Protein AF-0000000079002657 (afdb_homodimer)

Sequence (308 aa):
MTRSSTILDDIDLKILDQLRKYSRTSFREIASKLNKPVSTIYDRIKRLEKHGIIRGFSIDIDYRKLGYQIKALILVNAEGKDLIKVEQDIASNPNVQAVYDITGEYDIALIASFKTIEELDAFVKKLLSKPGIKHTRTSIVFRTVKETQHLPLKMTRSSTILDDIDLKILDQLRKYSRTSFREIASKLNKPVSTIYDRIKRLEKHGIIRGFSIDIDYRKLGYQIKALILVNAEGKDLIKVEQDIASNPNVQAVYDITGEYDIALIASFKTIEELDAFVKKLLSKPGIKHTRTSIVFRTVKETQHLPLK

Structure (mmCIF, N/CA/C/O backbone):
data_AF-0000000079002657-model_v1
#
loop_
_entity.id
_entity.type
_entity.pdbx_description
1 polymer 'Transcriptional regulator, AsnC family'
#
loop_
_atom_site.group_PDB
_atom_site.id
_atom_site.type_symbol
_atom_site.label_atom_id
_atom_site.label_alt_id
_atom_site.label_comp_id
_atom_site.label_asym_id
_atom_site.label_entity_id
_atom_site.label_seq_id
_atom_site.pdbx_PDB_ins_code
_atom_site.Cartn_x
_atom_site.Cartn_y
_atom_site.Cartn_z
_atom_site.occupancy
_atom_site.B_iso_or_equiv
_atom_site.auth_seq_id
_atom_site.auth_comp_id
_atom_site.auth_asym_id
_atom_site.auth_atom_id
_ato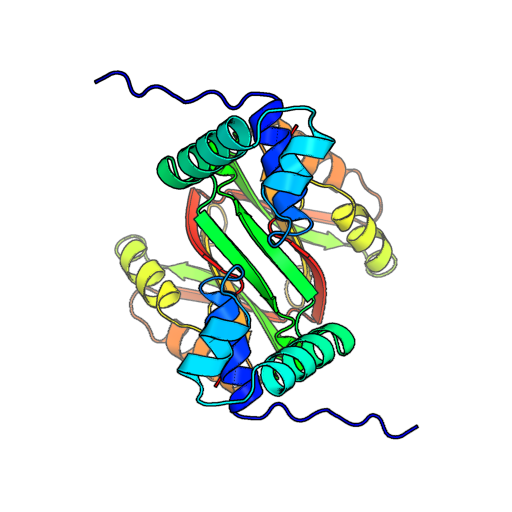m_site.pdbx_PDB_model_num
ATOM 1 N N . MET A 1 1 ? -28.641 -3.035 -19.344 1 29.92 1 MET A N 1
ATOM 2 C CA . MET A 1 1 ? -27.438 -3.832 -19.078 1 29.92 1 MET A CA 1
ATOM 3 C C . MET A 1 1 ? -27.219 -4 -17.578 1 29.92 1 MET A C 1
ATOM 5 O O . MET A 1 1 ? -27.031 -3.016 -16.859 1 29.92 1 MET A O 1
ATOM 9 N N . THR A 1 2 ? -27.875 -4.914 -16.953 1 32.12 2 THR A N 1
ATOM 10 C CA . THR A 1 2 ? -28.062 -5.133 -15.523 1 32.12 2 THR A CA 1
ATOM 11 C C . THR A 1 2 ? -26.719 -5.102 -14.789 1 32.12 2 THR A C 1
ATOM 13 O O . THR A 1 2 ? -25.797 -5.84 -15.141 1 32.12 2 THR A O 1
ATOM 16 N N . ARG A 1 3 ? -26.172 -4.047 -14.352 1 38 3 ARG A N 1
ATOM 1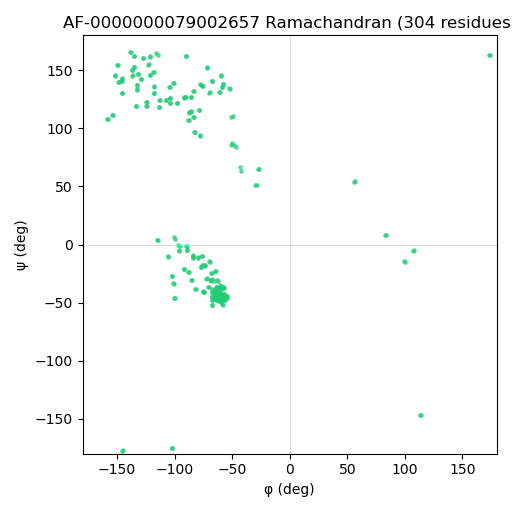7 C CA . ARG A 1 3 ? -25.016 -3.961 -13.469 1 38 3 ARG A CA 1
ATOM 18 C C . ARG A 1 3 ? -24.938 -5.168 -12.539 1 38 3 ARG A C 1
ATOM 20 O O . ARG A 1 3 ? -25.641 -5.219 -11.531 1 38 3 ARG A O 1
ATOM 27 N N . SER A 1 4 ? -25 -6.414 -12.93 1 40.38 4 SER A N 1
ATOM 28 C CA . SER A 1 4 ? -25.016 -7.617 -12.102 1 40.38 4 SER A CA 1
ATOM 29 C C . SER A 1 4 ? -24 -7.527 -10.969 1 40.38 4 SER A C 1
ATOM 31 O O . SER A 1 4 ? -22.797 -7.535 -11.203 1 40.38 4 SER A O 1
ATOM 33 N N . SER A 1 5 ? -24.094 -6.668 -9.969 1 49.88 5 SER A N 1
ATOM 34 C CA . SER A 1 5 ? -23.422 -6.562 -8.68 1 49.88 5 SER A CA 1
ATOM 35 C C . SER A 1 5 ? -22.969 -7.93 -8.18 1 49.88 5 SER A C 1
ATOM 37 O O . SER A 1 5 ? -23.781 -8.742 -7.758 1 49.88 5 SER A O 1
ATOM 39 N N . THR A 1 6 ? -22.078 -8.57 -8.836 1 59.72 6 THR A N 1
ATOM 40 C CA . THR A 1 6 ? -21.688 -9.93 -8.469 1 59.72 6 THR A CA 1
ATOM 41 C C . THR A 1 6 ? -21.406 -10.016 -6.965 1 59.72 6 THR A C 1
ATOM 43 O O . THR A 1 6 ? -20.484 -9.391 -6.461 1 59.72 6 THR A O 1
ATOM 46 N N . ILE A 1 7 ? -22.422 -10.227 -6.227 1 77.5 7 ILE A N 1
ATOM 47 C CA . ILE A 1 7 ? -22.375 -10.484 -4.793 1 77.5 7 ILE A CA 1
ATOM 48 C C . ILE A 1 7 ? -21.359 -11.602 -4.516 1 77.5 7 ILE A C 1
ATOM 50 O O . ILE A 1 7 ? -21.484 -12.703 -5.062 1 77.5 7 ILE A O 1
ATOM 54 N N . LEU A 1 8 ? -20.25 -11.242 -3.91 1 91.81 8 LEU A N 1
ATOM 55 C CA . LEU A 1 8 ? -19.266 -12.227 -3.488 1 91.81 8 LEU A CA 1
ATOM 56 C C . LEU A 1 8 ? -19.875 -13.203 -2.48 1 91.81 8 LEU A C 1
ATOM 58 O O . LEU A 1 8 ? -20.594 -12.789 -1.566 1 91.81 8 LEU A O 1
ATOM 62 N N . ASP A 1 9 ? -19.672 -14.445 -2.719 1 93.5 9 ASP A N 1
ATOM 63 C CA . ASP A 1 9 ? -20.125 -15.414 -1.728 1 93.5 9 ASP A CA 1
ATOM 64 C C . ASP A 1 9 ? -18.953 -15.93 -0.888 1 93.5 9 ASP A C 1
ATOM 66 O O . ASP A 1 9 ? -17.844 -15.398 -0.972 1 93.5 9 ASP A O 1
ATOM 70 N N . ASP A 1 10 ? -19.266 -16.859 -0.071 1 95 10 ASP A N 1
ATOM 71 C CA . ASP A 1 10 ? -18.281 -17.359 0.888 1 95 10 ASP A CA 1
ATOM 72 C C . ASP A 1 10 ? -17.094 -18.016 0.176 1 95 10 ASP A C 1
ATOM 74 O O . ASP A 1 10 ? -15.953 -17.891 0.629 1 95 10 ASP A O 1
ATOM 78 N N . ILE A 1 11 ? -17.344 -18.672 -0.877 1 96.19 11 ILE A N 1
ATOM 79 C CA . ILE A 1 11 ? -16.281 -19.328 -1.621 1 96.19 11 ILE A CA 1
ATOM 80 C C . ILE A 1 11 ? -15.32 -18.297 -2.193 1 96.19 11 ILE A C 1
ATOM 82 O O . ILE A 1 11 ? -14.102 -18.469 -2.133 1 96.19 11 ILE A O 1
ATOM 86 N N . ASP A 1 12 ? -15.906 -17.219 -2.771 1 97.62 12 ASP A N 1
ATOM 87 C CA . ASP A 1 12 ? -15.086 -16.125 -3.297 1 97.62 12 ASP A CA 1
ATOM 88 C C . ASP A 1 12 ? -14.148 -15.578 -2.225 1 97.62 12 ASP A C 1
ATOM 90 O O . ASP A 1 12 ? -12.953 -15.383 -2.475 1 97.62 12 ASP A O 1
ATOM 94 N N . LEU A 1 13 ? -14.711 -15.406 -1.052 1 97.75 13 LEU A N 1
ATOM 95 C CA . LEU A 1 13 ? -13.938 -14.828 0.043 1 97.75 13 LEU A CA 1
ATOM 96 C C . LEU A 1 13 ? -12.828 -15.773 0.489 1 97.75 13 LEU A C 1
ATOM 98 O O . LEU A 1 13 ? -11.719 -15.336 0.807 1 97.75 13 LEU A O 1
ATOM 102 N N . LYS A 1 14 ? -13.117 -16.953 0.54 1 97.81 14 LYS A N 1
ATOM 103 C CA . LYS A 1 14 ? -12.117 -17.938 0.928 1 97.81 14 LYS A CA 1
ATOM 104 C C . LYS A 1 14 ? -11 -18.031 -0.104 1 97.81 14 LYS A C 1
ATOM 106 O O . LYS A 1 14 ? -9.828 -18.188 0.253 1 97.81 14 LYS A O 1
ATOM 111 N N . ILE A 1 15 ? -11.367 -17.953 -1.345 1 98.31 15 ILE A N 1
ATOM 112 C CA . ILE A 1 15 ? -10.375 -17.938 -2.416 1 98.31 15 ILE A CA 1
ATOM 113 C C . ILE A 1 15 ? -9.453 -16.734 -2.254 1 98.31 15 ILE A C 1
ATOM 115 O O . ILE A 1 15 ? -8.227 -16.859 -2.301 1 98.31 15 ILE A O 1
ATOM 119 N N . LEU A 1 16 ? -10.047 -15.609 -2.023 1 98.5 16 LEU A N 1
ATOM 120 C CA . LEU A 1 16 ? -9.273 -14.383 -1.827 1 98.5 16 LEU A CA 1
ATOM 121 C C . LEU A 1 16 ? -8.32 -14.531 -0.647 1 98.5 16 LEU A C 1
ATOM 123 O O . LEU A 1 16 ? -7.168 -14.102 -0.724 1 98.5 16 LEU A O 1
ATOM 127 N N . ASP A 1 17 ? -8.844 -15.086 0.367 1 97.94 17 ASP A N 1
ATOM 128 C CA . ASP A 1 17 ? -8.039 -15.258 1.572 1 97.94 17 ASP A CA 1
ATOM 129 C C . ASP A 1 17 ? -6.828 -16.141 1.302 1 97.94 17 ASP A C 1
ATOM 131 O O . ASP A 1 17 ? -5.715 -15.828 1.737 1 97.94 17 ASP A O 1
ATOM 135 N N . GLN A 1 18 ? -6.996 -17.172 0.584 1 97.56 18 GLN A N 1
ATOM 136 C CA . GLN A 1 18 ? -5.902 -18.078 0.26 1 97.56 18 GLN A CA 1
ATOM 137 C C . GLN A 1 18 ? -4.875 -17.406 -0.646 1 97.56 18 GLN A C 1
ATOM 139 O O . GLN A 1 18 ? -3.67 -17.516 -0.406 1 97.56 18 GLN A O 1
ATOM 144 N N . LEU A 1 19 ? -5.367 -16.75 -1.604 1 98.12 19 LEU A N 1
ATOM 145 C CA . LEU A 1 19 ? -4.477 -16.125 -2.582 1 98.12 19 LEU A CA 1
ATOM 146 C C . LEU A 1 19 ? -3.727 -14.953 -1.967 1 98.12 19 LEU A C 1
ATOM 148 O O . LEU A 1 19 ? -2.57 -14.703 -2.312 1 98.12 19 LEU A O 1
ATOM 152 N N . ARG A 1 20 ? -4.383 -14.227 -1.101 1 97.38 20 ARG A N 1
ATOM 153 C CA . ARG A 1 20 ? -3.725 -13.086 -0.469 1 97.38 20 ARG A CA 1
ATOM 154 C C . ARG A 1 20 ? -2.584 -13.547 0.433 1 97.38 20 ARG A C 1
ATOM 156 O O . ARG A 1 20 ? -1.562 -12.867 0.544 1 97.38 20 ARG A O 1
ATOM 163 N N . LYS A 1 21 ? -2.748 -14.719 1.007 1 96.25 21 LYS A N 1
ATOM 164 C CA . LYS A 1 21 ? -1.721 -15.297 1.869 1 96.25 21 LYS A CA 1
ATOM 165 C C . LYS A 1 21 ? -0.543 -15.812 1.05 1 96.25 21 LYS A C 1
ATOM 167 O O . LYS A 1 21 ? 0.614 -15.641 1.439 1 96.25 21 LYS A O 1
ATOM 172 N N . TYR A 1 22 ? -0.919 -16.406 -0.028 1 97.31 22 TYR A N 1
ATOM 173 C CA . TYR A 1 22 ? 0.086 -16.906 -0.956 1 97.31 22 TYR A CA 1
ATOM 174 C C . TYR A 1 22 ? -0.496 -17.078 -2.354 1 97.31 22 TYR A C 1
ATOM 176 O O . TYR A 1 22 ? -1.136 -18.094 -2.652 1 97.31 22 TYR A O 1
ATOM 184 N N . SER A 1 23 ? -0.09 -16.219 -3.197 1 97.56 23 SER A N 1
ATOM 185 C CA . SER A 1 23 ? -0.768 -16.094 -4.484 1 97.56 23 SER A CA 1
ATOM 186 C C . SER A 1 23 ? -0.313 -17.188 -5.449 1 97.56 23 SER A C 1
ATOM 188 O O . SER A 1 23 ? -0.933 -17.406 -6.492 1 97.56 23 SER A O 1
ATOM 190 N N . ARG A 1 24 ? 0.722 -17.906 -5.121 1 96.44 24 ARG A N 1
ATOM 191 C CA . ARG A 1 24 ? 1.223 -18.953 -6.008 1 96.44 24 ARG A CA 1
ATOM 192 C C . ARG A 1 24 ? 0.548 -20.281 -5.715 1 96.44 24 ARG A C 1
ATOM 194 O O . ARG A 1 24 ? 0.808 -21.281 -6.395 1 96.44 24 ARG A O 1
ATOM 201 N N . THR A 1 25 ? -0.267 -20.344 -4.723 1 96.5 25 THR A N 1
ATOM 202 C CA . THR A 1 25 ? -1.006 -21.578 -4.445 1 96.5 25 THR A CA 1
ATOM 203 C C . THR A 1 25 ? -1.742 -22.047 -5.691 1 96.5 25 THR A C 1
ATOM 205 O O . THR A 1 25 ? -2.406 -21.266 -6.371 1 96.5 25 THR A O 1
ATOM 208 N N . SER A 1 26 ? -1.632 -23.359 -5.965 1 96.38 26 SER A N 1
ATOM 209 C CA . SER A 1 26 ? -2.268 -23.891 -7.164 1 96.38 26 SER A CA 1
ATOM 210 C C . SER A 1 26 ? -3.785 -23.922 -7.016 1 96.38 26 SER A C 1
ATOM 212 O O . SER A 1 26 ? -4.301 -24.062 -5.902 1 96.38 26 SER A O 1
ATOM 214 N N . PHE A 1 27 ? -4.383 -23.828 -8.125 1 96.81 27 PHE A N 1
ATOM 215 C CA . PHE A 1 27 ? -5.836 -23.906 -8.094 1 96.81 27 PHE A CA 1
ATOM 216 C C . PHE A 1 27 ? -6.289 -25.281 -7.59 1 96.81 27 PHE A C 1
ATOM 218 O O . PHE A 1 27 ? -7.309 -25.391 -6.906 1 96.81 27 PHE A O 1
ATOM 225 N N . ARG A 1 28 ? -5.531 -26.266 -7.844 1 97.81 28 ARG A N 1
ATOM 226 C CA . ARG A 1 28 ? -5.82 -27.609 -7.355 1 97.81 28 ARG A CA 1
ATOM 227 C C . ARG A 1 28 ? -5.781 -27.672 -5.832 1 97.81 28 ARG A C 1
ATOM 229 O O . ARG A 1 28 ? -6.648 -28.266 -5.199 1 97.81 28 ARG A O 1
ATOM 236 N N . GLU A 1 29 ? -4.809 -27.109 -5.262 1 98.25 29 GLU A N 1
ATOM 237 C CA . GLU A 1 29 ? -4.688 -27.062 -3.807 1 98.25 29 GLU A CA 1
ATOM 238 C C . GLU A 1 29 ? -5.848 -26.312 -3.172 1 98.25 29 GLU A C 1
ATOM 240 O O . GLU A 1 29 ? -6.414 -26.75 -2.17 1 98.25 29 GLU A O 1
ATOM 245 N N . ILE A 1 30 ? -6.191 -25.172 -3.748 1 98.31 30 ILE A N 1
ATOM 246 C CA . ILE A 1 30 ? -7.316 -24.391 -3.248 1 98.31 30 ILE A CA 1
ATOM 247 C C . ILE A 1 30 ? -8.594 -25.219 -3.336 1 98.31 30 ILE A C 1
ATOM 249 O O . ILE A 1 30 ? -9.391 -25.25 -2.396 1 98.31 30 ILE A O 1
ATOM 253 N N . ALA A 1 31 ? -8.781 -25.875 -4.449 1 98.38 31 ALA A N 1
ATOM 254 C CA . ALA A 1 31 ? -9.945 -26.719 -4.672 1 98.38 31 ALA A CA 1
ATOM 255 C C . ALA A 1 31 ? -10.047 -27.797 -3.596 1 98.38 31 ALA A C 1
ATOM 257 O O . ALA A 1 31 ? -11.117 -28.016 -3.027 1 98.38 31 ALA A O 1
ATOM 258 N N . SER A 1 32 ? -8.953 -28.438 -3.352 1 98.44 32 SER A N 1
ATOM 259 C CA . SER A 1 32 ? -8.898 -29.484 -2.338 1 98.44 32 SER A CA 1
ATOM 260 C C . SER A 1 32 ? -9.25 -28.938 -0.958 1 98.44 32 SER A C 1
ATOM 262 O O . SER A 1 32 ? -10.078 -29.531 -0.25 1 98.44 32 SER A O 1
ATOM 264 N N . LYS A 1 33 ? -8.703 -27.844 -0.566 1 97.5 33 LYS A N 1
ATOM 265 C CA . LYS A 1 33 ? -8.938 -27.234 0.741 1 97.5 33 LYS A CA 1
ATOM 266 C C . LYS A 1 33 ? -10.398 -26.844 0.913 1 97.5 33 LYS A C 1
ATOM 268 O O . LYS A 1 33 ? -10.945 -26.922 2.016 1 97.5 33 LYS A O 1
ATOM 273 N N . LEU A 1 34 ? -11 -26.375 -0.156 1 97.62 34 LEU A N 1
ATOM 274 C CA . LEU A 1 34 ? -12.367 -25.859 -0.069 1 97.62 34 LEU A CA 1
ATOM 275 C C . LEU A 1 34 ? -13.375 -26.938 -0.452 1 97.62 34 LEU A C 1
ATOM 277 O O . LEU A 1 34 ? -14.586 -26.703 -0.419 1 97.62 34 LEU A O 1
ATOM 281 N N . ASN A 1 35 ? -12.875 -28.062 -0.8 1 97.94 35 ASN A N 1
ATOM 282 C CA . ASN A 1 35 ? -13.727 -29.172 -1.212 1 97.94 35 ASN A CA 1
ATOM 283 C C . ASN A 1 35 ? -14.633 -28.781 -2.373 1 97.94 35 ASN A C 1
ATOM 285 O O . ASN A 1 35 ? -15.859 -28.938 -2.293 1 97.94 35 ASN A O 1
ATOM 289 N N . LYS A 1 36 ? -14.016 -28.297 -3.404 1 98.19 36 LYS A N 1
ATOM 290 C CA . LYS A 1 36 ? -14.68 -27.891 -4.641 1 98.19 36 LYS A CA 1
ATOM 291 C C . LYS A 1 36 ? -13.914 -28.391 -5.863 1 98.19 36 LYS A C 1
ATOM 293 O O . LYS A 1 36 ? -12.719 -28.672 -5.781 1 98.19 36 LYS A O 1
ATOM 298 N N . PRO A 1 37 ? -14.68 -28.594 -6.957 1 98.12 37 PRO A N 1
ATOM 299 C CA . PRO A 1 37 ? -13.961 -28.938 -8.18 1 98.12 37 PRO A CA 1
ATOM 300 C C . PRO A 1 37 ? -12.969 -27.859 -8.609 1 98.12 37 PRO A C 1
ATOM 302 O O . PRO A 1 37 ? -13.227 -26.672 -8.422 1 98.12 37 PRO A O 1
ATOM 305 N N . VAL A 1 38 ? -11.859 -28.297 -9.172 1 98.25 38 VAL A N 1
ATOM 306 C CA . VAL A 1 38 ? -10.82 -27.391 -9.641 1 98.25 38 VAL A CA 1
ATOM 307 C C . VAL A 1 38 ? -11.414 -26.422 -10.664 1 98.25 38 VAL A C 1
ATOM 309 O O . VAL A 1 38 ? -11.055 -25.234 -10.695 1 98.25 38 VAL A O 1
ATOM 312 N N . SER A 1 39 ? -12.305 -26.875 -11.492 1 98.12 39 SER A N 1
ATOM 313 C CA . SER A 1 39 ? -12.938 -26.031 -12.508 1 98.12 39 SER A CA 1
ATOM 314 C C . SER A 1 39 ? -13.727 -24.891 -11.867 1 98.12 39 SER A C 1
ATOM 316 O O . SER A 1 39 ? -13.766 -23.781 -12.398 1 98.12 39 SER A O 1
ATOM 318 N N . THR A 1 40 ? -14.367 -25.156 -10.75 1 97.81 40 THR A N 1
ATOM 319 C CA . THR A 1 40 ? -15.102 -24.125 -10.016 1 97.81 40 THR A CA 1
ATOM 320 C C . THR A 1 40 ? -14.156 -23.031 -9.523 1 97.81 40 THR A C 1
ATOM 322 O O . THR A 1 40 ? -14.453 -21.844 -9.672 1 97.81 40 THR A O 1
ATOM 325 N N . ILE A 1 41 ? -13.055 -23.453 -8.914 1 98.19 41 ILE A N 1
ATOM 326 C CA . ILE A 1 41 ? -12.07 -22.5 -8.406 1 98.19 41 ILE A CA 1
ATOM 327 C C . ILE A 1 41 ? -11.531 -21.656 -9.555 1 98.19 41 ILE A C 1
ATOM 329 O O . ILE A 1 41 ? -11.43 -20.438 -9.438 1 98.19 41 ILE A O 1
ATOM 333 N N . TYR A 1 42 ? -11.242 -22.297 -10.617 1 97.81 42 TYR A N 1
ATOM 334 C CA . TYR A 1 42 ? -10.734 -21.609 -11.797 1 97.81 42 TYR A CA 1
ATOM 335 C C . TYR A 1 42 ? -11.734 -20.562 -12.273 1 97.81 42 TYR A C 1
ATOM 337 O O . TYR A 1 42 ? -11.367 -19.391 -12.477 1 97.81 42 TYR A O 1
ATOM 345 N N . ASP A 1 43 ? -12.914 -20.938 -12.445 1 97.88 43 ASP A N 1
ATOM 346 C CA . ASP A 1 43 ? -13.961 -20.047 -12.938 1 97.88 43 ASP A CA 1
ATOM 347 C C . ASP A 1 43 ? -14.156 -18.875 -11.992 1 97.88 43 ASP A C 1
ATOM 349 O O . ASP A 1 43 ? -14.344 -17.734 -12.438 1 97.88 43 ASP A O 1
ATOM 353 N N . ARG A 1 44 ? -14.125 -19.188 -10.719 1 97.94 44 ARG A N 1
ATOM 354 C CA . ARG A 1 44 ? -14.32 -18.141 -9.727 1 97.94 44 ARG A CA 1
ATOM 355 C C . ARG A 1 44 ? -13.18 -17.125 -9.781 1 97.94 44 ARG A C 1
ATOM 357 O O . ARG A 1 44 ? -13.414 -15.914 -9.742 1 97.94 44 ARG A O 1
ATOM 364 N N . ILE A 1 45 ? -11.984 -17.562 -9.828 1 98 45 ILE A N 1
ATOM 365 C CA . ILE A 1 45 ? -10.836 -16.672 -9.867 1 98 45 ILE A CA 1
ATOM 366 C C . ILE A 1 45 ? -10.875 -15.82 -11.125 1 98 45 ILE A C 1
ATOM 368 O O . ILE A 1 45 ? -10.656 -14.609 -11.07 1 98 45 ILE A O 1
ATOM 372 N N . LYS A 1 46 ? -11.203 -16.469 -12.242 1 97.56 46 LYS A N 1
ATOM 373 C CA . LYS A 1 46 ? -11.328 -15.727 -13.492 1 97.56 46 LYS A CA 1
ATOM 374 C C . LYS A 1 46 ? -12.414 -14.656 -13.398 1 97.56 46 LYS A C 1
ATOM 376 O O . LYS A 1 46 ? -12.242 -13.547 -13.906 1 97.56 46 LYS A O 1
ATOM 381 N N . ARG A 1 47 ? -13.445 -15.016 -12.828 1 97.56 47 ARG A N 1
ATOM 382 C CA . ARG A 1 47 ? -14.539 -14.062 -12.633 1 97.56 47 ARG A CA 1
ATOM 383 C C . ARG A 1 47 ? -14.102 -12.898 -11.758 1 97.56 47 ARG A C 1
ATOM 385 O O . ARG A 1 47 ? -14.414 -11.742 -12.055 1 97.56 47 ARG A O 1
ATOM 392 N N . LEU A 1 48 ? -13.414 -13.211 -10.656 1 98.12 48 LEU A N 1
ATOM 393 C CA . LEU A 1 48 ? -12.914 -12.18 -9.75 1 98.12 48 LEU A CA 1
ATOM 394 C C . LEU A 1 48 ? -11.969 -11.234 -10.484 1 98.12 48 LEU A C 1
ATOM 396 O O . LEU A 1 48 ? -11.984 -10.023 -10.25 1 98.12 48 LEU A O 1
ATOM 400 N N . GLU A 1 49 ? -11.156 -11.75 -11.352 1 97.75 49 GLU A N 1
ATOM 401 C CA . GLU A 1 49 ? -10.266 -10.938 -12.18 1 97.75 49 GLU A CA 1
ATOM 402 C C . GLU A 1 49 ? -11.047 -10.094 -13.172 1 97.75 49 GLU A C 1
ATOM 404 O O . GLU A 1 49 ? -10.797 -8.891 -13.312 1 97.75 49 GLU A O 1
ATOM 409 N N . LYS A 1 50 ? -11.977 -10.734 -13.852 1 97.19 50 LYS A N 1
ATOM 410 C CA . LYS A 1 50 ? -12.781 -10.07 -14.875 1 97.19 50 LYS A CA 1
ATOM 411 C C . LYS A 1 50 ? -13.523 -8.875 -14.297 1 97.19 50 LYS A C 1
ATOM 413 O O . LYS A 1 50 ? -13.641 -7.832 -14.945 1 97.19 50 LYS A O 1
ATOM 418 N N . HIS A 1 51 ? -13.945 -9.047 -13.078 1 96.75 51 HIS A N 1
ATOM 419 C CA . HIS A 1 51 ? -14.734 -7.992 -12.445 1 96.75 51 HIS A CA 1
ATOM 420 C C . HIS A 1 51 ? -13.836 -7 -11.711 1 96.75 51 HIS A C 1
ATOM 422 O O . HIS A 1 51 ? -14.336 -6.074 -11.062 1 96.75 51 HIS A O 1
ATOM 428 N N . GLY A 1 52 ? -12.57 -7.195 -11.711 1 97.31 52 GLY A N 1
ATOM 429 C CA . GLY A 1 52 ? -11.617 -6.234 -11.18 1 97.31 52 GLY A CA 1
ATOM 430 C C . GLY A 1 52 ? -11.438 -6.332 -9.68 1 97.31 52 GLY A C 1
ATOM 431 O O . GLY A 1 52 ? -10.891 -5.422 -9.055 1 97.31 52 GLY A O 1
ATOM 432 N N . ILE A 1 53 ? -12.008 -7.328 -9.07 1 97.94 53 ILE A N 1
ATOM 433 C CA . ILE A 1 53 ? -11.797 -7.531 -7.641 1 97.94 53 ILE A CA 1
ATOM 434 C C . ILE A 1 53 ? -10.344 -7.922 -7.387 1 97.94 53 ILE A C 1
ATOM 436 O O . ILE A 1 53 ? -9.695 -7.375 -6.492 1 97.94 53 ILE A O 1
ATOM 440 N N . ILE A 1 54 ? -9.953 -8.914 -8.109 1 98.06 54 ILE A N 1
ATOM 441 C CA . ILE A 1 54 ? -8.516 -9.164 -8.172 1 98.06 54 ILE A CA 1
ATOM 442 C C . ILE A 1 54 ? -7.891 -8.305 -9.266 1 98.06 54 ILE A C 1
ATOM 444 O O . ILE A 1 54 ? -8.133 -8.531 -10.453 1 98.06 54 ILE A O 1
ATOM 448 N N . ARG A 1 55 ? -7.102 -7.43 -8.922 1 97.25 55 ARG A N 1
ATOM 449 C CA . ARG A 1 55 ? -6.512 -6.488 -9.867 1 97.25 55 ARG A CA 1
ATOM 450 C C . ARG A 1 55 ? -5.184 -7.016 -10.406 1 97.25 55 ARG A C 1
ATOM 452 O O . ARG A 1 55 ? -4.691 -6.539 -11.438 1 97.25 55 ARG A O 1
ATOM 459 N N . GLY A 1 56 ? -4.617 -7.969 -9.586 1 97 56 GLY A N 1
ATOM 460 C CA . GLY A 1 56 ? -3.363 -8.523 -10.07 1 97 56 GLY A CA 1
ATOM 461 C C . GLY A 1 56 ? -2.693 -9.445 -9.062 1 97 56 GLY A C 1
ATOM 462 O O . GLY A 1 56 ? -3.08 -9.484 -7.895 1 97 56 GLY A O 1
ATOM 463 N N . PHE A 1 57 ? -1.763 -10.227 -9.594 1 97.81 57 PHE A N 1
ATOM 464 C CA . PHE A 1 57 ? -0.855 -11.078 -8.828 1 97.81 57 PHE A CA 1
ATOM 465 C C . PHE A 1 57 ? 0.537 -10.461 -8.766 1 97.81 57 PHE A C 1
ATOM 467 O O . PHE A 1 57 ? 1.146 -10.188 -9.805 1 97.81 57 PHE A O 1
ATOM 474 N N . SER A 1 58 ? 0.972 -10.242 -7.551 1 97.81 58 SER A N 1
ATOM 475 C CA . SER A 1 58 ? 2.223 -9.5 -7.41 1 97.81 58 SER A CA 1
ATOM 476 C C . SER A 1 58 ? 3.031 -10.008 -6.223 1 97.81 58 SER A C 1
ATOM 478 O O . SER A 1 58 ? 2.686 -11.023 -5.617 1 97.81 58 SER A O 1
ATOM 480 N N . ILE A 1 59 ? 4.191 -9.336 -5.961 1 98 59 ILE A N 1
ATOM 481 C CA . ILE A 1 59 ? 5.031 -9.641 -4.809 1 98 59 ILE A CA 1
ATOM 482 C C . ILE A 1 59 ? 5.137 -8.414 -3.904 1 98 59 ILE A C 1
ATOM 484 O O . ILE A 1 59 ? 4.961 -7.285 -4.359 1 98 59 ILE A O 1
ATOM 488 N N . ASP A 1 60 ? 5.262 -8.68 -2.678 1 97.25 60 ASP A N 1
ATOM 489 C CA . ASP A 1 60 ? 5.602 -7.645 -1.708 1 97.25 60 ASP A CA 1
ATOM 490 C C . ASP A 1 60 ? 7.117 -7.488 -1.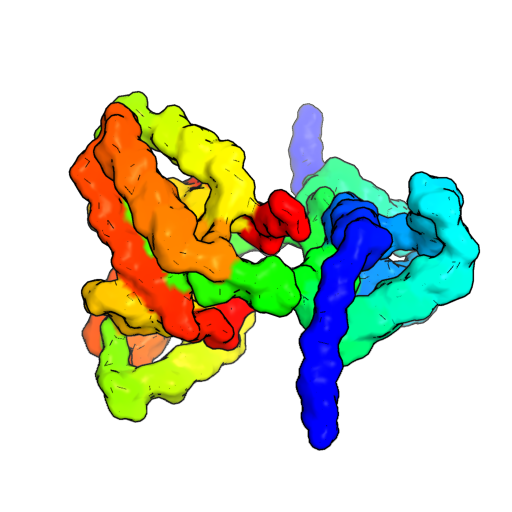579 1 97.25 60 ASP A C 1
ATOM 492 O O . ASP A 1 60 ? 7.805 -8.406 -1.129 1 97.25 60 ASP A O 1
ATOM 496 N N . ILE A 1 61 ? 7.625 -6.348 -1.998 1 97.75 61 ILE A N 1
ATOM 497 C CA . ILE A 1 61 ? 9.062 -6.086 -2.002 1 97.75 61 ILE A CA 1
ATOM 498 C C . ILE A 1 61 ? 9.414 -5.156 -0.844 1 97.75 61 ILE A C 1
ATOM 500 O O . ILE A 1 61 ? 8.711 -4.18 -0.583 1 97.75 61 ILE A O 1
ATOM 504 N N . ASP A 1 62 ? 10.461 -5.457 -0.127 1 97.12 62 ASP A N 1
ATOM 505 C CA . ASP A 1 62 ? 11.023 -4.527 0.849 1 97.12 62 ASP A CA 1
ATOM 506 C C . ASP A 1 62 ? 11.945 -3.518 0.175 1 97.12 62 ASP A C 1
ATOM 508 O O . ASP A 1 62 ? 13.156 -3.744 0.078 1 97.12 62 ASP A O 1
ATOM 512 N N . TYR A 1 63 ? 11.445 -2.395 -0.117 1 97.38 63 TYR A N 1
ATOM 513 C CA . TYR A 1 63 ? 12.188 -1.411 -0.893 1 97.38 63 TYR A CA 1
ATOM 514 C C . TYR A 1 63 ? 13.281 -0.764 -0.047 1 97.38 63 TYR A C 1
ATOM 516 O O . TYR A 1 63 ? 14.203 -0.141 -0.582 1 97.38 63 TYR A O 1
ATOM 524 N N . ARG A 1 64 ? 13.188 -0.86 1.244 1 96.44 64 ARG A N 1
ATOM 525 C CA . ARG A 1 64 ? 14.281 -0.382 2.082 1 96.44 64 ARG A CA 1
ATOM 526 C C . ARG A 1 64 ? 15.578 -1.13 1.771 1 96.44 64 ARG A C 1
ATOM 528 O O . ARG A 1 64 ? 16.656 -0.547 1.812 1 96.44 64 ARG A O 1
ATOM 535 N N . LYS A 1 65 ? 15.422 -2.346 1.473 1 95.69 65 LYS A N 1
ATOM 536 C CA . LYS A 1 65 ? 16.578 -3.176 1.143 1 95.69 65 LYS A CA 1
ATOM 537 C C . LYS A 1 65 ? 17.078 -2.879 -0.265 1 95.69 65 LYS A C 1
ATOM 539 O O . LYS A 1 65 ? 18.141 -3.377 -0.67 1 95.69 65 LYS A O 1
ATOM 544 N N . LEU A 1 66 ? 16.312 -2.113 -0.995 1 96.25 66 LEU A N 1
ATOM 545 C CA . LEU A 1 66 ? 16.734 -1.662 -2.312 1 96.25 66 LEU A CA 1
ATOM 546 C C . LEU A 1 66 ? 17.266 -0.229 -2.25 1 96.25 66 LEU A C 1
ATOM 548 O O . LEU A 1 66 ? 17.469 0.405 -3.287 1 96.25 66 LEU A O 1
ATOM 552 N N . GLY A 1 67 ? 17.359 0.323 -1.108 1 96.56 67 GLY A N 1
ATOM 553 C CA . GLY A 1 67 ? 18 1.618 -0.917 1 96.56 67 GLY A CA 1
ATOM 554 C C . GLY A 1 67 ? 17 2.729 -0.619 1 96.56 67 GLY A C 1
ATOM 555 O O . GLY A 1 67 ? 17.406 3.867 -0.36 1 96.56 67 GLY A O 1
ATOM 556 N N . TYR A 1 68 ? 15.773 2.414 -0.673 1 98 68 TYR A N 1
ATOM 557 C CA . TYR A 1 68 ? 14.773 3.43 -0.358 1 98 68 TYR A CA 1
ATOM 558 C C . TYR A 1 68 ? 14.648 3.627 1.148 1 98 68 TYR A C 1
ATOM 560 O O . TYR A 1 68 ? 13.75 3.08 1.783 1 98 68 TYR A O 1
ATOM 568 N N . GLN A 1 69 ? 15.391 4.586 1.617 1 97.31 69 GLN A N 1
ATOM 569 C CA . GLN A 1 69 ? 15.508 4.746 3.062 1 97.31 69 GLN A CA 1
ATOM 570 C C . GLN A 1 69 ? 14.711 5.949 3.553 1 97.31 69 GLN A C 1
ATOM 572 O O . GLN A 1 69 ? 14.562 6.148 4.762 1 97.31 69 GLN A O 1
ATOM 577 N N . ILE A 1 70 ? 14.266 6.711 2.566 1 98.56 70 ILE A N 1
ATOM 578 C CA . ILE A 1 70 ? 13.57 7.945 2.926 1 98.56 70 ILE A CA 1
ATOM 579 C C . ILE A 1 70 ? 12.109 7.852 2.506 1 98.56 70 ILE A C 1
ATOM 581 O O . ILE A 1 70 ? 11.805 7.637 1.329 1 98.56 70 ILE A O 1
ATOM 585 N N . LYS A 1 71 ? 11.242 7.914 3.432 1 98.81 71 LYS A N 1
ATOM 586 C CA . LYS A 1 71 ? 9.805 7.988 3.186 1 98.81 71 LYS A CA 1
ATOM 587 C C . LYS A 1 71 ? 9.211 9.25 3.799 1 98.81 71 LYS A C 1
ATOM 589 O O . LYS A 1 71 ? 9.648 9.703 4.855 1 98.81 71 LYS A O 1
ATOM 594 N N . ALA A 1 72 ? 8.195 9.805 3.109 1 98.88 72 ALA A N 1
ATOM 595 C CA . ALA A 1 72 ? 7.633 11.055 3.609 1 98.88 72 ALA A CA 1
ATOM 596 C C . ALA A 1 72 ? 6.133 11.125 3.338 1 98.88 72 ALA A C 1
ATOM 598 O O . ALA A 1 72 ? 5.652 10.617 2.32 1 98.88 72 ALA A O 1
ATOM 599 N N . LEU A 1 73 ? 5.441 11.68 4.277 1 98.88 73 LEU A N 1
ATOM 600 C CA . LEU A 1 73 ? 4.102 12.219 4.066 1 98.88 73 LEU A CA 1
ATOM 601 C C . LEU A 1 73 ? 4.16 13.695 3.689 1 98.88 73 LEU A C 1
ATOM 603 O O . LEU A 1 73 ? 4.777 14.492 4.398 1 98.88 73 LEU A O 1
ATOM 607 N N . ILE A 1 74 ? 3.553 14.031 2.598 1 98.81 74 ILE A N 1
ATOM 608 C CA . ILE A 1 74 ? 3.533 15.422 2.156 1 98.81 74 ILE A CA 1
ATOM 609 C C . ILE A 1 74 ? 2.092 15.891 1.979 1 98.81 74 ILE A C 1
ATOM 611 O O . ILE A 1 74 ? 1.317 15.273 1.247 1 98.81 74 ILE A O 1
ATOM 615 N N . LEU A 1 75 ? 1.75 16.922 2.66 1 98.69 75 LEU A N 1
ATOM 616 C CA . LEU A 1 75 ? 0.443 17.562 2.537 1 98.69 75 LEU A CA 1
ATOM 617 C C . LEU A 1 75 ? 0.527 18.812 1.672 1 98.69 75 LEU A C 1
ATOM 619 O O . LEU A 1 75 ? 1.484 19.578 1.778 1 98.69 75 LEU A O 1
ATOM 623 N N . VAL A 1 76 ? -0.497 19 0.806 1 98.31 76 VAL A N 1
ATOM 624 C CA . VAL A 1 76 ? -0.4 20.047 -0.203 1 98.31 76 VAL A CA 1
ATOM 625 C C . VAL A 1 76 ? -1.688 20.875 -0.22 1 98.31 76 VAL A C 1
ATOM 627 O O . VAL A 1 76 ? -2.787 20.312 -0.152 1 98.31 76 VAL A O 1
ATOM 630 N N . ASN A 1 77 ? -1.51 22.109 -0.226 1 97.94 77 ASN A N 1
ATOM 631 C CA . ASN A 1 77 ? -2.586 23.016 -0.616 1 97.94 77 ASN A CA 1
ATOM 632 C C . ASN A 1 77 ? -2.453 23.438 -2.072 1 97.94 77 ASN A C 1
ATOM 634 O O . ASN A 1 77 ? -1.423 23.984 -2.471 1 97.94 77 ASN A O 1
ATOM 638 N N . ALA A 1 78 ? -3.414 23.188 -2.809 1 96.5 78 ALA A N 1
ATOM 639 C CA . ALA A 1 78 ? -3.426 23.547 -4.223 1 96.5 78 ALA A CA 1
ATOM 640 C C . ALA A 1 78 ? -4.617 24.438 -4.555 1 96.5 78 ALA A C 1
ATOM 642 O O . ALA A 1 78 ? -5.637 24.406 -3.859 1 96.5 78 ALA A O 1
ATOM 643 N N . GLU A 1 79 ? -4.43 25.219 -5.625 1 93.25 79 GLU A N 1
ATOM 644 C CA . GLU A 1 79 ? -5.551 26.016 -6.109 1 93.25 79 GLU A CA 1
ATOM 645 C C . GLU A 1 79 ? -6.652 25.125 -6.684 1 93.25 79 GLU A C 1
ATOM 647 O O . GLU A 1 79 ? -6.371 24.188 -7.43 1 93.25 79 GLU A O 1
ATOM 652 N N . GLY A 1 80 ? -7.832 25.516 -6.398 1 87.38 80 GLY A N 1
ATOM 653 C CA . GLY A 1 80 ? -8.977 24.703 -6.766 1 87.38 80 GLY A CA 1
ATOM 654 C C . GLY A 1 80 ? -9.047 24.406 -8.25 1 87.38 80 GLY A C 1
ATOM 655 O O . GLY A 1 80 ? -9.25 23.266 -8.656 1 87.38 80 GLY A O 1
ATOM 656 N N . LYS A 1 81 ? -8.789 25.375 -9.07 1 89.25 81 LYS A N 1
ATOM 657 C CA . LYS A 1 81 ? -8.922 25.234 -10.516 1 89.25 81 LYS A CA 1
ATOM 658 C C . LYS A 1 81 ? -7.844 24.312 -11.086 1 89.25 81 LYS A C 1
ATOM 660 O O . LYS A 1 81 ? -7.984 23.797 -12.195 1 89.25 81 LYS A O 1
ATOM 665 N N . ASP A 1 82 ? -6.824 24.031 -10.312 1 91.75 82 ASP A N 1
ATOM 666 C CA . ASP A 1 82 ? -5.684 23.266 -10.805 1 91.75 82 ASP A CA 1
ATOM 667 C C . ASP A 1 82 ? -5.57 21.922 -10.094 1 91.75 82 ASP A C 1
ATOM 669 O O . ASP A 1 82 ? -4.66 21.141 -10.367 1 91.75 82 ASP A O 1
ATOM 673 N N . LEU A 1 83 ? -6.465 21.656 -9.289 1 94.12 83 LEU A N 1
ATOM 674 C CA . LEU A 1 83 ? -6.332 20.547 -8.359 1 94.12 83 LEU A CA 1
ATOM 675 C C . LEU A 1 83 ? -6.148 19.234 -9.117 1 94.12 83 LEU A C 1
ATOM 677 O O . LEU A 1 83 ? -5.211 18.469 -8.844 1 94.12 83 LEU A O 1
ATOM 681 N N . ILE A 1 84 ? -6.969 18.953 -10.086 1 94.81 84 ILE A N 1
ATOM 682 C CA . ILE A 1 84 ? -6.941 17.688 -10.82 1 94.81 84 ILE A CA 1
ATOM 683 C C . ILE A 1 84 ? -5.625 17.578 -11.586 1 94.81 84 ILE A C 1
ATOM 685 O O . ILE A 1 84 ? -4.98 16.516 -11.562 1 94.81 84 ILE A O 1
ATOM 689 N N . LYS A 1 85 ? -5.242 18.625 -12.172 1 95.12 85 LYS A N 1
ATOM 690 C CA . LYS A 1 85 ? -3.99 18.641 -12.93 1 95.12 85 LYS A CA 1
ATOM 691 C C . LYS A 1 85 ? -2.795 18.391 -12.008 1 95.12 85 LYS A C 1
ATOM 693 O O . LYS A 1 85 ? -1.896 17.625 -12.344 1 95.12 85 LYS A O 1
ATOM 698 N N . VAL A 1 86 ? -2.793 19.016 -10.93 1 95.94 86 VAL A N 1
ATOM 699 C CA . VAL A 1 86 ? -1.716 18.891 -9.953 1 95.94 86 VAL A CA 1
ATOM 700 C C . VAL A 1 86 ? -1.647 17.453 -9.445 1 95.94 86 VAL A C 1
ATOM 702 O O . VAL A 1 86 ? -0.567 16.859 -9.375 1 95.94 86 VAL A O 1
ATOM 705 N N . GLU A 1 87 ? -2.77 16.922 -9.109 1 97.56 87 GLU A N 1
ATOM 706 C CA . GLU A 1 87 ? -2.842 15.555 -8.617 1 97.56 87 GLU A CA 1
ATOM 707 C C . GLU A 1 87 ? -2.271 14.57 -9.633 1 97.56 87 GLU A C 1
ATOM 709 O O . GLU A 1 87 ? -1.492 13.68 -9.281 1 97.56 87 GLU A O 1
ATOM 714 N N . GLN A 1 88 ? -2.631 14.742 -10.867 1 97.12 88 GLN A N 1
ATOM 715 C CA . GLN A 1 88 ? -2.174 13.844 -11.93 1 97.12 88 GLN A CA 1
ATOM 716 C C . GLN A 1 88 ? -0.669 13.984 -12.148 1 97.12 88 GLN A C 1
ATOM 718 O O . GLN A 1 88 ? 0.024 12.984 -12.367 1 97.12 88 GLN A O 1
ATOM 723 N N . ASP A 1 89 ? -0.238 15.18 -12.086 1 96.19 89 ASP A N 1
ATOM 724 C CA . ASP A 1 89 ? 1.19 15.438 -12.242 1 96.19 89 ASP A CA 1
ATOM 725 C C . ASP A 1 89 ? 1.993 14.773 -11.125 1 96.19 89 ASP A C 1
ATOM 727 O O . ASP A 1 89 ? 3.006 14.125 -11.383 1 96.19 89 ASP A O 1
ATOM 731 N N . ILE A 1 90 ? 1.543 14.922 -9.961 1 97.88 90 ILE A N 1
ATOM 732 C CA . ILE A 1 90 ? 2.201 14.312 -8.805 1 97.88 90 ILE A CA 1
ATOM 733 C C . ILE A 1 90 ? 2.18 12.797 -8.945 1 97.88 90 ILE A C 1
ATOM 735 O O . ILE A 1 90 ? 3.197 12.133 -8.727 1 97.88 90 ILE A O 1
ATOM 739 N N . ALA A 1 91 ? 1.043 12.258 -9.375 1 98.38 91 ALA A N 1
ATOM 740 C CA . ALA A 1 91 ? 0.835 10.82 -9.477 1 98.38 91 ALA A CA 1
ATOM 741 C C . ALA A 1 91 ? 1.759 10.211 -10.523 1 98.38 91 ALA A C 1
ATOM 743 O O . ALA A 1 91 ? 2.084 9.023 -10.461 1 98.38 91 ALA A O 1
ATOM 744 N N . SER A 1 92 ? 2.217 10.992 -11.438 1 97.88 92 SER A N 1
ATOM 745 C CA . SER A 1 92 ? 3.047 10.492 -12.531 1 97.88 92 SER A CA 1
ATOM 746 C C . SER A 1 92 ? 4.477 10.242 -12.062 1 97.88 92 SER A C 1
ATOM 748 O O . SER A 1 92 ? 5.25 9.562 -12.75 1 97.88 92 SER A O 1
ATOM 750 N N . ASN A 1 93 ? 4.859 10.836 -10.961 1 98.12 93 ASN A N 1
ATOM 751 C CA . ASN A 1 93 ? 6.195 10.594 -10.422 1 98.12 93 ASN A CA 1
ATOM 752 C C . ASN A 1 93 ? 6.324 9.172 -9.867 1 98.12 93 ASN A C 1
ATOM 754 O O . ASN A 1 93 ? 5.547 8.766 -9.008 1 98.12 93 ASN A O 1
ATOM 758 N N . PRO A 1 94 ? 7.34 8.445 -10.234 1 98.06 94 PRO A N 1
ATOM 759 C CA . PRO A 1 94 ? 7.434 7.031 -9.867 1 98.06 94 PRO A CA 1
ATOM 760 C C . PRO A 1 94 ? 7.816 6.828 -8.398 1 98.06 94 PRO A C 1
ATOM 762 O O . PRO A 1 94 ? 7.668 5.727 -7.867 1 98.06 94 PRO A O 1
ATOM 765 N N . ASN A 1 95 ? 8.32 7.828 -7.809 1 98.75 95 ASN A N 1
ATOM 766 C CA . ASN A 1 95 ? 8.688 7.715 -6.402 1 98.75 95 ASN A CA 1
ATOM 767 C C . ASN A 1 95 ? 7.492 7.953 -5.484 1 98.75 95 ASN A C 1
ATOM 769 O O . ASN A 1 95 ? 7.582 7.754 -4.273 1 98.75 95 ASN A O 1
ATOM 773 N N . VAL A 1 96 ? 6.41 8.445 -6.086 1 98.81 96 VAL A N 1
ATOM 774 C CA . VAL A 1 96 ? 5.184 8.664 -5.328 1 98.81 96 VAL A CA 1
ATOM 775 C C . VAL A 1 96 ? 4.367 7.371 -5.289 1 98.81 96 VAL A C 1
ATOM 777 O O . VAL A 1 96 ? 4.047 6.801 -6.332 1 98.81 96 VAL A O 1
ATOM 780 N N . GLN A 1 97 ? 4.02 7 -4.059 1 98.56 97 GLN A N 1
ATOM 781 C CA . GLN A 1 97 ? 3.342 5.719 -3.895 1 98.56 97 GLN A CA 1
ATOM 782 C C . GLN A 1 97 ? 1.84 5.91 -3.697 1 98.56 97 GLN A C 1
ATOM 784 O O . GLN A 1 97 ? 1.047 5.027 -4.027 1 98.56 97 GLN A O 1
ATOM 789 N N . ALA A 1 98 ? 1.488 7.043 -3.166 1 98.81 98 ALA A N 1
ATOM 790 C CA . ALA A 1 98 ? 0.072 7.336 -2.967 1 98.81 98 ALA A CA 1
ATOM 791 C C . ALA A 1 98 ? -0.212 8.82 -3.152 1 98.81 98 ALA A C 1
ATOM 793 O O . ALA A 1 98 ? 0.607 9.664 -2.781 1 98.81 98 ALA A O 1
ATOM 794 N N . VAL A 1 99 ? -1.32 9.109 -3.758 1 98.88 99 VAL A N 1
ATOM 795 C CA . VAL A 1 99 ? -1.886 10.453 -3.879 1 98.88 99 VAL A CA 1
ATOM 796 C C . VAL A 1 99 ? -3.373 10.414 -3.529 1 98.88 99 VAL A C 1
ATOM 798 O O . VAL A 1 99 ? -4.156 9.727 -4.188 1 98.88 99 VAL A O 1
ATOM 801 N N . TYR A 1 100 ? -3.703 11.141 -2.518 1 98.81 100 TYR A N 1
ATOM 802 C CA . TYR A 1 100 ? -5.078 11.195 -2.039 1 98.81 100 TYR A CA 1
ATOM 803 C C . TYR A 1 100 ? -5.645 12.609 -2.158 1 98.81 100 TYR A C 1
ATOM 805 O O . TYR A 1 100 ? -5.004 13.578 -1.746 1 98.81 100 TYR A O 1
ATOM 813 N N . ASP A 1 101 ? -6.812 12.719 -2.74 1 98.5 101 ASP A N 1
ATOM 814 C CA . ASP A 1 101 ? -7.652 13.906 -2.621 1 98.5 101 ASP A CA 1
ATOM 815 C C . ASP A 1 101 ? -8.398 13.922 -1.289 1 98.5 101 ASP A C 1
ATOM 817 O O . ASP A 1 101 ? -9.266 13.078 -1.05 1 98.5 101 ASP A O 1
ATOM 821 N N . ILE A 1 102 ? -8.047 14.969 -0.447 1 98.5 102 ILE A N 1
ATOM 822 C CA . ILE A 1 102 ? -8.547 14.812 0.915 1 98.5 102 ILE A CA 1
ATOM 823 C C . ILE A 1 102 ? -9.312 16.062 1.328 1 98.5 102 ILE A C 1
ATOM 825 O O . ILE A 1 102 ? -9.164 17.125 0.711 1 98.5 102 ILE A O 1
ATOM 829 N N . THR A 1 103 ? -10.148 15.891 2.363 1 97.5 103 THR A N 1
ATOM 830 C CA . THR A 1 103 ? -10.812 17 3.021 1 97.5 103 THR A CA 1
ATOM 831 C C . THR A 1 103 ? -9.969 17.531 4.176 1 97.5 103 THR A C 1
ATOM 833 O O . THR A 1 103 ? -9.047 16.859 4.641 1 97.5 103 THR A O 1
ATOM 836 N N . GLY A 1 104 ? -10.32 18.719 4.551 1 95.38 104 GLY A N 1
ATOM 837 C CA . GLY A 1 104 ? -9.641 19.281 5.707 1 95.38 104 GLY A CA 1
ATOM 838 C C . GLY A 1 104 ? -8.766 20.469 5.367 1 95.38 104 GLY A C 1
ATOM 839 O O . GLY A 1 104 ? -9.109 21.266 4.492 1 95.38 104 GLY A O 1
ATOM 840 N N . GLU A 1 105 ? -7.707 20.531 6.117 1 94.75 105 GLU A N 1
ATOM 841 C CA . GLU A 1 105 ? -6.828 21.688 6.016 1 94.75 105 GLU A CA 1
ATOM 842 C C . GLU A 1 105 ? -6.027 21.672 4.715 1 94.75 105 GLU A C 1
ATOM 844 O O . GLU A 1 105 ? -5.66 22.719 4.188 1 94.75 105 GLU A O 1
ATOM 849 N N . TYR A 1 106 ? -5.781 20.516 4.254 1 97.56 106 TYR A N 1
ATOM 850 C CA . TYR A 1 106 ? -5.027 20.328 3.02 1 97.56 106 TYR A CA 1
ATOM 851 C C . TYR A 1 106 ? -5.898 19.703 1.935 1 97.56 106 TYR A C 1
ATOM 853 O O . TYR A 1 106 ? -6.965 19.156 2.225 1 97.56 106 TYR A O 1
ATOM 861 N N . ASP A 1 107 ? -5.387 19.828 0.707 1 98.19 107 ASP A N 1
ATOM 862 C CA . ASP A 1 107 ? -6.176 19.359 -0.426 1 98.19 107 ASP A CA 1
ATOM 863 C C . ASP A 1 107 ? -5.695 17.984 -0.904 1 98.19 107 ASP A C 1
ATOM 865 O O . ASP A 1 107 ? -6.477 17.203 -1.449 1 98.19 107 ASP A O 1
ATOM 869 N N . ILE A 1 108 ? -4.406 17.797 -0.786 1 98.62 108 ILE A N 1
ATOM 870 C CA . ILE A 1 108 ? -3.779 16.578 -1.282 1 98.62 108 ILE A CA 1
ATOM 871 C C . ILE A 1 108 ? -2.844 16 -0.218 1 98.62 108 ILE A C 1
ATOM 873 O O . ILE A 1 108 ? -2.111 16.75 0.436 1 98.62 108 ILE A O 1
ATOM 877 N N . ALA A 1 109 ? -2.871 14.703 -0.035 1 98.81 109 ALA A N 1
ATOM 878 C CA . ALA A 1 109 ? -1.849 13.984 0.72 1 98.81 109 ALA A CA 1
ATOM 879 C C . ALA A 1 109 ? -1.118 12.984 -0.166 1 98.81 109 ALA A C 1
ATOM 881 O O . ALA A 1 109 ? -1.741 12.289 -0.969 1 98.81 109 ALA A O 1
ATOM 882 N N . LEU A 1 110 ? 0.155 12.938 -0.052 1 98.62 110 LEU A N 1
ATOM 883 C CA . LEU A 1 110 ? 0.859 11.914 -0.82 1 98.62 110 LEU A CA 1
ATOM 884 C C . LEU A 1 110 ? 1.932 11.242 0.029 1 98.62 110 LEU A C 1
ATOM 886 O O . LEU A 1 110 ? 2.453 11.844 0.97 1 98.62 110 LEU A O 1
ATOM 890 N N . ILE A 1 111 ? 2.154 10 -0.17 1 98.88 111 ILE A N 1
ATOM 891 C CA . ILE A 1 111 ? 3.25 9.203 0.371 1 98.88 111 ILE A CA 1
ATOM 892 C C . ILE A 1 111 ? 4.293 8.953 -0.717 1 98.88 111 ILE A C 1
ATOM 894 O O . ILE A 1 111 ? 3.957 8.508 -1.817 1 98.88 111 ILE A O 1
ATOM 898 N N . ALA A 1 112 ? 5.527 9.289 -0.437 1 98.88 112 ALA A N 1
ATOM 899 C CA . ALA A 1 112 ? 6.609 9.117 -1.403 1 98.88 112 ALA A CA 1
ATOM 900 C C . ALA A 1 112 ? 7.859 8.547 -0.733 1 98.88 112 ALA A C 1
ATOM 902 O O . ALA A 1 112 ? 8.078 8.758 0.462 1 98.88 112 ALA A O 1
ATOM 903 N N . SER A 1 113 ? 8.609 7.824 -1.472 1 98.88 113 SER A N 1
ATOM 904 C CA . SER A 1 113 ? 9.844 7.223 -0.973 1 98.88 113 SER A CA 1
ATOM 905 C C . SER A 1 113 ? 11.016 7.52 -1.899 1 98.88 113 SER A C 1
ATOM 907 O O . SER A 1 113 ? 10.867 7.523 -3.123 1 98.88 113 SER A O 1
ATOM 909 N N . PHE A 1 114 ? 12.102 7.734 -1.288 1 98.75 114 PHE A N 1
ATOM 910 C CA . PHE A 1 114 ? 13.32 8.078 -2.002 1 98.75 114 PHE A CA 1
ATOM 911 C C . PHE A 1 114 ? 14.516 7.34 -1.409 1 98.75 114 PHE A C 1
ATOM 913 O O . PHE A 1 114 ? 14.43 6.781 -0.314 1 98.75 114 PHE A O 1
ATOM 920 N N . LYS A 1 115 ? 15.625 7.348 -2.166 1 98.12 115 LYS A N 1
ATOM 921 C CA . LYS A 1 115 ? 16.844 6.695 -1.688 1 98.12 115 LYS A CA 1
ATOM 922 C C . LYS A 1 115 ? 17.656 7.629 -0.795 1 98.12 115 LYS A C 1
ATOM 924 O O . LYS A 1 115 ? 18.328 7.176 0.131 1 98.12 115 LYS A O 1
ATOM 929 N N . THR A 1 116 ? 17.547 8.977 -1.091 1 98.06 116 THR A N 1
ATOM 930 C CA . THR A 1 116 ? 18.312 9.945 -0.307 1 98.06 116 THR A CA 1
ATOM 931 C C . THR A 1 116 ? 17.438 11.133 0.079 1 98.06 116 THR A C 1
ATOM 933 O O . THR A 1 116 ? 16.406 11.383 -0.547 1 98.06 116 THR A O 1
ATOM 936 N N . ILE A 1 117 ? 17.922 11.852 1.079 1 98.19 117 ILE A N 1
ATOM 937 C CA . ILE A 1 117 ? 17.219 13.047 1.521 1 98.19 117 ILE A CA 1
ATOM 938 C C . ILE A 1 117 ? 17.297 14.125 0.442 1 98.19 117 ILE A C 1
ATOM 940 O O . ILE A 1 117 ? 16.375 14.914 0.27 1 98.19 117 ILE A O 1
ATOM 944 N N . GLU A 1 118 ? 18.406 14.078 -0.276 1 98.5 118 GLU A N 1
ATOM 945 C CA . GLU A 1 118 ? 18.578 15.039 -1.363 1 98.5 118 GLU A CA 1
ATOM 946 C C . GLU A 1 118 ? 17.516 14.859 -2.438 1 98.5 118 GLU A C 1
ATOM 948 O O . GLU A 1 118 ? 17 15.844 -2.986 1 98.5 118 GLU A O 1
ATOM 953 N N . GLU A 1 119 ? 17.188 13.625 -2.74 1 98.62 119 GLU A N 1
ATOM 954 C CA . GLU A 1 119 ? 16.141 13.352 -3.717 1 98.62 119 GLU A CA 1
ATOM 955 C C . GLU A 1 119 ? 14.789 13.859 -3.23 1 98.62 119 GLU A C 1
ATOM 957 O O . GLU A 1 119 ? 14.008 14.414 -4.012 1 98.62 119 GLU A O 1
ATOM 962 N N . LEU A 1 120 ? 14.5 13.688 -1.965 1 98.69 120 LEU A N 1
ATOM 963 C CA . LEU A 1 120 ? 13.273 14.219 -1.391 1 98.69 120 LEU A CA 1
ATOM 964 C C . LEU A 1 120 ? 13.242 15.742 -1.469 1 98.69 120 LEU A C 1
ATOM 966 O O . LEU A 1 120 ? 12.234 16.328 -1.871 1 98.69 120 LEU A O 1
ATOM 970 N N . ASP A 1 121 ? 14.336 16.312 -1.072 1 98.25 121 ASP A N 1
ATOM 971 C CA . ASP A 1 121 ? 14.438 17.781 -1.125 1 98.25 121 ASP A CA 1
ATOM 972 C C . ASP A 1 121 ? 14.156 18.297 -2.533 1 98.25 121 ASP A C 1
ATOM 974 O O . ASP A 1 121 ? 13.375 19.234 -2.707 1 98.25 121 ASP A O 1
ATOM 978 N N . ALA A 1 122 ? 14.742 17.656 -3.521 1 98.44 122 ALA A N 1
ATOM 979 C CA . ALA A 1 122 ? 14.539 18.047 -4.914 1 98.44 122 ALA A CA 1
ATOM 980 C C . ALA A 1 122 ? 13.07 17.891 -5.316 1 98.44 122 ALA A C 1
ATOM 982 O O . ALA A 1 122 ? 12.523 18.734 -6.016 1 98.44 122 ALA A O 1
ATOM 983 N N . PHE A 1 123 ? 12.5 16.875 -4.895 1 98.56 123 PHE A N 1
ATOM 984 C CA . PHE A 1 123 ? 11.102 16.625 -5.211 1 98.56 123 PHE A CA 1
ATOM 985 C C . PHE A 1 123 ? 10.203 17.703 -4.625 1 98.56 123 PHE A C 1
ATOM 987 O O . PHE A 1 123 ? 9.336 18.234 -5.324 1 98.56 123 PHE A O 1
ATOM 994 N N . VAL A 1 124 ? 10.422 18.031 -3.365 1 98.12 124 VAL A N 1
ATOM 995 C CA . VAL A 1 124 ? 9.594 19 -2.668 1 98.12 124 VAL A CA 1
ATOM 996 C C . VAL A 1 124 ? 9.75 20.375 -3.32 1 98.12 124 VAL A C 1
ATOM 998 O O . VAL A 1 124 ? 8.773 21.094 -3.514 1 98.12 124 VAL A O 1
ATOM 1001 N N . LYS A 1 125 ? 10.953 20.703 -3.672 1 97.31 125 LYS A N 1
ATOM 1002 C CA . LYS A 1 125 ? 11.211 21.984 -4.336 1 97.31 125 LYS A CA 1
ATOM 1003 C C . LYS A 1 125 ? 10.516 22.047 -5.691 1 97.31 125 LYS A C 1
ATOM 1005 O O . LYS A 1 125 ? 9.945 23.078 -6.055 1 97.31 125 LYS A O 1
ATOM 1010 N N . LYS A 1 126 ? 10.562 20.938 -6.383 1 96.38 126 LYS A N 1
ATOM 1011 C CA . LYS A 1 126 ? 9.867 20.859 -7.66 1 96.38 126 LYS A CA 1
ATOM 1012 C C . LYS A 1 126 ? 8.359 21.016 -7.469 1 96.38 126 LYS A C 1
ATOM 1014 O O . LYS A 1 126 ? 7.691 21.688 -8.25 1 96.38 126 LYS A O 1
ATOM 1019 N N . LEU A 1 127 ? 7.863 20.406 -6.488 1 95.5 127 LEU A N 1
ATOM 1020 C CA . LEU A 1 127 ? 6.441 20.5 -6.168 1 95.5 127 LEU A CA 1
ATOM 1021 C C . LEU A 1 127 ? 6.043 21.953 -5.922 1 95.5 127 LEU A C 1
ATOM 1023 O O . LEU A 1 127 ? 5.047 22.438 -6.469 1 95.5 127 LEU A O 1
ATOM 1027 N N . LEU A 1 128 ? 6.816 22.625 -5.176 1 94.31 128 LEU A N 1
ATOM 1028 C CA . LEU A 1 128 ? 6.531 24 -4.777 1 94.31 128 LEU A CA 1
ATOM 1029 C C . LEU A 1 128 ? 6.617 24.938 -5.977 1 94.31 128 LEU A C 1
ATOM 1031 O O . LEU A 1 128 ? 5.977 25.984 -5.992 1 94.31 128 LEU A O 1
ATOM 1035 N N . SER A 1 129 ? 7.363 24.531 -6.945 1 93.88 129 SER A N 1
ATOM 1036 C CA . SER A 1 129 ? 7.566 25.391 -8.109 1 93.88 129 SER A CA 1
ATOM 1037 C C . SER A 1 129 ? 6.43 25.234 -9.117 1 93.88 129 SER A C 1
ATOM 1039 O O . SER A 1 129 ? 6.305 26.031 -10.047 1 93.88 129 SER A O 1
ATOM 1041 N N . LYS A 1 130 ? 5.613 24.297 -8.898 1 92.5 130 LYS A N 1
ATOM 1042 C CA . LYS A 1 130 ? 4.531 24.031 -9.852 1 92.5 130 LYS A CA 1
ATOM 1043 C C . LYS A 1 130 ? 3.404 25.047 -9.688 1 92.5 130 LYS A C 1
ATOM 1045 O O . LYS A 1 130 ? 2.99 25.359 -8.57 1 92.5 130 LYS A O 1
ATOM 1050 N N . PRO A 1 131 ? 2.914 25.484 -10.852 1 91.38 131 PRO A N 1
ATOM 1051 C CA . PRO A 1 131 ? 1.748 26.359 -10.773 1 91.38 131 PRO A CA 1
ATOM 1052 C C . PRO A 1 131 ? 0.558 25.703 -10.078 1 91.38 131 PRO A C 1
ATOM 1054 O O . PRO A 1 131 ? 0.31 24.516 -10.266 1 91.38 131 PRO A O 1
ATOM 1057 N N . GLY A 1 132 ? -0.078 26.422 -9.203 1 92.94 132 GLY A N 1
ATOM 1058 C CA . GLY A 1 132 ? -1.279 25.922 -8.555 1 92.94 132 GLY A CA 1
ATOM 1059 C C . GLY A 1 132 ? -1.021 25.375 -7.164 1 92.94 132 GLY A C 1
ATOM 1060 O O . GLY A 1 132 ? -1.957 25.172 -6.387 1 92.94 132 GLY A O 1
ATOM 1061 N N . ILE A 1 133 ? 0.243 25.141 -6.871 1 95.62 133 ILE A N 1
ATOM 1062 C CA . ILE A 1 133 ? 0.583 24.688 -5.531 1 95.62 133 ILE A CA 1
ATOM 1063 C C . ILE A 1 133 ? 0.868 25.875 -4.629 1 95.62 133 ILE A C 1
ATOM 1065 O O . ILE A 1 133 ? 1.712 26.719 -4.945 1 95.62 133 ILE A O 1
ATOM 1069 N N . LYS A 1 134 ? 0.224 25.906 -3.57 1 95.38 134 LYS A N 1
ATOM 1070 C CA . LYS A 1 134 ? 0.325 27.062 -2.676 1 95.38 134 LYS A CA 1
ATOM 1071 C C . LYS A 1 134 ? 1.272 26.766 -1.515 1 95.38 134 LYS A C 1
ATOM 1073 O O . LYS A 1 134 ? 2.1 27.609 -1.157 1 95.38 134 LYS A O 1
ATOM 1078 N N . HIS A 1 135 ? 1.125 25.672 -0.937 1 95.88 135 HIS A N 1
ATOM 1079 C CA . HIS A 1 135 ? 1.859 25.312 0.271 1 95.88 135 HIS A CA 1
ATOM 1080 C C . HIS A 1 135 ? 2.037 23.797 0.378 1 95.88 135 HIS A C 1
ATOM 1082 O O . HIS A 1 135 ? 1.173 23.047 -0.061 1 95.88 135 HIS A O 1
ATOM 1088 N N . THR A 1 136 ? 3.174 23.453 0.929 1 97.12 136 THR A N 1
ATOM 1089 C CA . THR A 1 136 ? 3.395 22.031 1.243 1 97.12 136 THR A CA 1
ATOM 1090 C C . THR A 1 136 ? 3.916 21.875 2.668 1 97.12 136 THR A C 1
ATOM 1092 O O . THR A 1 136 ? 4.59 22.766 3.191 1 97.12 136 THR A O 1
ATOM 1095 N N . ARG A 1 137 ? 3.553 20.828 3.266 1 97.75 137 ARG A N 1
ATOM 1096 C CA . ARG A 1 137 ? 4.113 20.391 4.539 1 97.75 137 ARG A CA 1
ATOM 1097 C C . ARG A 1 137 ? 4.652 18.969 4.438 1 97.75 137 ARG A C 1
ATOM 1099 O O . ARG A 1 137 ? 3.893 18.031 4.184 1 97.75 137 ARG A O 1
ATOM 1106 N N . THR A 1 138 ? 5.953 18.891 4.688 1 98.44 138 THR A N 1
ATOM 1107 C CA . THR A 1 138 ? 6.605 17.594 4.539 1 98.44 138 THR A CA 1
ATOM 1108 C C . THR A 1 138 ? 6.945 17 5.902 1 98.44 138 THR A C 1
ATOM 1110 O O . THR A 1 138 ? 7.586 17.641 6.727 1 98.44 138 THR A O 1
ATOM 1113 N N . SER A 1 139 ? 6.48 15.805 6.16 1 98.75 139 SER A N 1
ATOM 1114 C CA . SER A 1 139 ? 6.859 15.031 7.336 1 98.75 139 SER A CA 1
ATOM 1115 C C . SER A 1 139 ? 7.656 13.789 6.945 1 98.75 139 SER A C 1
ATOM 1117 O O . SER A 1 139 ? 7.188 12.969 6.152 1 98.75 139 SER A O 1
ATOM 1119 N N . ILE A 1 140 ? 8.789 13.703 7.508 1 98.69 140 ILE A N 1
ATOM 1120 C CA . ILE A 1 140 ? 9.578 12.492 7.297 1 98.69 140 ILE A CA 1
ATOM 1121 C C . ILE A 1 140 ? 9 11.352 8.125 1 98.69 140 ILE A C 1
ATOM 1123 O O . ILE A 1 140 ? 8.633 11.539 9.289 1 98.69 140 ILE A O 1
ATOM 1127 N N . VAL A 1 141 ? 8.898 10.188 7.516 1 98.75 141 VAL A N 1
ATOM 1128 C CA . VAL A 1 141 ? 8.516 8.984 8.234 1 98.75 141 VAL A CA 1
ATOM 1129 C C . VAL A 1 141 ? 9.742 8.367 8.906 1 98.75 141 VAL A C 1
ATOM 1131 O O . VAL A 1 141 ? 10.594 7.785 8.227 1 98.75 141 VAL A O 1
ATOM 1134 N N . PHE A 1 142 ? 9.742 8.461 10.156 1 97.25 142 PHE A N 1
ATOM 1135 C CA . PHE A 1 142 ? 10.867 7.891 10.898 1 97.25 142 PHE A CA 1
ATOM 1136 C C . PHE A 1 142 ? 10.766 6.371 10.945 1 97.25 142 PHE A C 1
ATOM 1138 O O . PHE A 1 142 ? 11.773 5.676 10.828 1 97.25 142 PHE A O 1
ATOM 1145 N N . ARG A 1 143 ? 9.586 5.973 11.133 1 96.94 143 ARG A N 1
ATOM 1146 C CA . ARG A 1 143 ? 9.336 4.539 11.266 1 96.94 143 ARG A CA 1
ATOM 1147 C C . ARG A 1 143 ? 7.992 4.16 10.656 1 96.94 143 ARG A C 1
ATOM 1149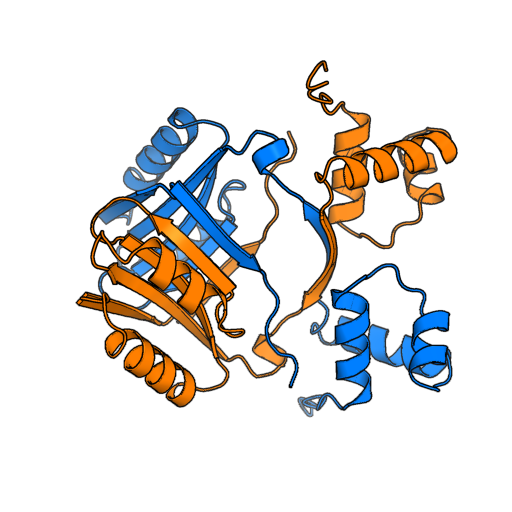 O O . ARG A 1 143 ? 6.992 4.852 10.867 1 96.94 143 ARG A O 1
ATOM 1156 N N . THR A 1 144 ? 8.07 3.154 9.844 1 98.19 144 THR A N 1
ATOM 1157 C CA . THR A 1 144 ? 6.84 2.52 9.391 1 98.19 144 THR A CA 1
ATOM 1158 C C . THR A 1 144 ? 6.41 1.424 10.359 1 98.19 144 THR A C 1
ATOM 1160 O O . THR A 1 144 ? 7 0.343 10.391 1 98.19 144 THR A O 1
ATOM 1163 N N . VAL A 1 145 ? 5.391 1.696 11.086 1 98.31 145 VAL A N 1
ATOM 1164 C CA . VAL A 1 145 ? 4.93 0.765 12.109 1 98.31 145 VAL A CA 1
ATOM 1165 C C . VAL A 1 145 ? 4.066 -0.322 11.477 1 98.31 145 VAL A C 1
ATOM 1167 O O . VAL A 1 145 ? 4.113 -1.483 11.883 1 98.31 145 VAL A O 1
ATOM 1170 N N . LYS A 1 146 ? 3.297 0.06 10.555 1 98.19 146 LYS A N 1
ATOM 1171 C CA . LYS A 1 146 ? 2.455 -0.843 9.773 1 98.19 146 LYS A CA 1
ATOM 1172 C C . LYS A 1 146 ? 2.262 -0.322 8.352 1 98.19 146 LYS A C 1
ATOM 1174 O O . LYS A 1 146 ? 2.109 0.883 8.141 1 98.19 146 LYS A O 1
ATOM 1179 N N . GLU A 1 147 ? 2.299 -1.182 7.461 1 97.62 147 GLU A N 1
ATOM 1180 C CA . GLU A 1 147 ? 1.948 -0.873 6.078 1 97.62 147 GLU A CA 1
ATOM 1181 C C . GLU A 1 147 ? 1.454 -2.115 5.344 1 97.62 147 GLU A C 1
ATOM 1183 O O . GLU A 1 147 ? 2.211 -3.066 5.145 1 97.62 147 GLU A O 1
ATOM 1188 N N . THR A 1 148 ? 0.158 -2.135 5.012 1 96.38 148 THR A N 1
ATOM 1189 C CA . THR A 1 148 ? -0.452 -3.279 4.34 1 96.38 148 THR A CA 1
ATOM 1190 C C . THR A 1 148 ? -1.609 -2.832 3.453 1 96.38 148 THR A C 1
ATOM 1192 O O . THR A 1 148 ? -2.182 -1.759 3.662 1 96.38 148 THR A O 1
ATOM 1195 N N . GLN A 1 149 ? -1.886 -3.566 2.486 1 94.12 149 GLN A N 1
ATOM 1196 C CA . GLN A 1 149 ? -3.061 -3.311 1.662 1 94.12 149 GLN A CA 1
ATOM 1197 C C . GLN A 1 149 ? -4.246 -4.16 2.113 1 94.12 149 GLN A C 1
ATOM 1199 O O . GLN A 1 149 ? -5.352 -4.027 1.582 1 94.12 149 GLN A O 1
ATOM 1204 N N . HIS A 1 150 ? -3.984 -5.027 3.061 1 96 150 HIS A N 1
ATOM 1205 C CA . HIS A 1 150 ? -4.98 -6.027 3.42 1 96 150 HIS A CA 1
ATOM 1206 C C . HIS A 1 150 ? -6 -5.461 4.402 1 96 150 HIS A C 1
ATOM 1208 O O . HIS A 1 150 ? -5.629 -4.812 5.383 1 96 150 HIS A O 1
ATOM 1214 N N . LEU A 1 151 ? -7.188 -5.668 4.133 1 98.19 151 LEU A N 1
ATOM 1215 C CA . LEU A 1 151 ? -8.312 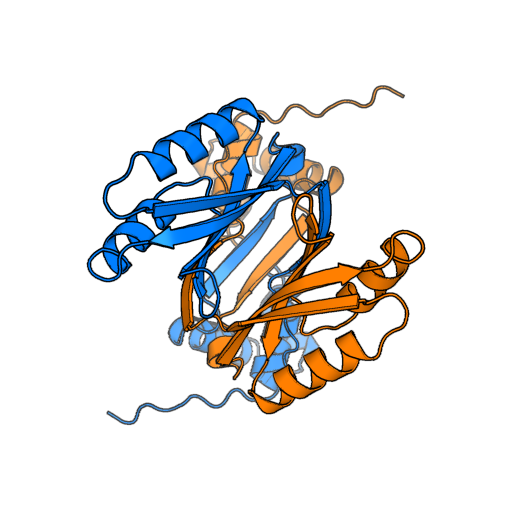-5.375 5.008 1 98.19 151 LEU A CA 1
ATOM 1216 C C . LEU A 1 151 ? -9.117 -6.641 5.297 1 98.19 151 LEU A C 1
ATOM 1218 O O . LEU A 1 151 ? -9.008 -7.633 4.574 1 98.19 151 LEU A O 1
ATOM 1222 N N . PRO A 1 152 ? -9.906 -6.566 6.34 1 97.31 152 PRO A N 1
ATOM 1223 C CA . PRO A 1 152 ? -10.742 -7.738 6.602 1 97.31 152 PRO A CA 1
ATOM 1224 C C . PRO A 1 152 ? -11.656 -8.086 5.43 1 97.31 152 PRO A C 1
ATOM 1226 O O . PRO A 1 152 ? -12.203 -7.188 4.789 1 97.31 152 PRO A O 1
ATOM 1229 N N . LEU A 1 153 ? -11.82 -9.359 5.074 1 96.31 153 LEU A N 1
ATOM 1230 C CA . LEU A 1 153 ? -12.664 -9.805 3.973 1 96.31 153 LEU A CA 1
ATOM 1231 C C . LEU A 1 153 ? -14.102 -10.023 4.441 1 96.31 153 LEU A C 1
ATOM 1233 O O . LEU A 1 153 ? -15.023 -10.078 3.629 1 96.31 153 LEU A O 1
ATOM 1237 N N . LYS A 1 154 ? -14.336 -10.273 5.754 1 86.12 154 LYS A N 1
ATOM 1238 C CA . LYS A 1 154 ? -15.648 -10.422 6.375 1 86.12 154 LYS A CA 1
ATOM 1239 C C . LYS A 1 154 ? -15.742 -9.609 7.664 1 86.12 154 LYS A C 1
ATOM 1241 O O . LYS A 1 154 ? -14.734 -9.406 8.344 1 86.12 154 LYS A O 1
ATOM 1246 N N . MET B 1 1 ? 30.859 -12.367 11.578 1 30.19 1 MET B N 1
ATOM 1247 C CA . MET B 1 1 ? 29.766 -12.875 10.75 1 30.19 1 MET B CA 1
ATOM 1248 C C . MET B 1 1 ? 29.359 -11.852 9.695 1 30.19 1 MET B C 1
ATOM 1250 O O . MET B 1 1 ? 28.922 -10.742 10.023 1 30.19 1 MET B O 1
ATOM 1254 N N . THR B 1 2 ? 30.031 -11.781 8.602 1 32.34 2 THR B N 1
ATOM 1255 C CA . THR B 1 2 ? 30.078 -10.758 7.566 1 32.34 2 THR B CA 1
ATOM 1256 C C . THR B 1 2 ? 28.656 -10.406 7.102 1 32.34 2 THR B C 1
ATOM 1258 O O . THR B 1 2 ? 27.906 -11.289 6.676 1 32.34 2 THR B O 1
ATOM 1261 N N . ARG B 1 3 ? 27.938 -9.57 7.652 1 37.72 3 ARG B N 1
ATOM 1262 C CA . ARG B 1 3 ? 26.688 -9.031 7.129 1 37.72 3 ARG B CA 1
ATOM 1263 C C . ARG B 1 3 ? 26.672 -9.031 5.605 1 37.72 3 ARG B C 1
ATOM 1265 O O . ARG B 1 3 ? 27.25 -8.133 4.98 1 37.72 3 ARG B O 1
ATOM 1272 N N . SER B 1 4 ? 26.953 -10.062 4.863 1 40.31 4 SER B N 1
ATOM 1273 C CA . SER B 1 4 ? 27.062 -10.148 3.412 1 40.31 4 SER B CA 1
ATOM 1274 C C . SER B 1 4 ? 25.953 -9.391 2.719 1 40.31 4 SER B C 1
ATOM 1276 O O . SER B 1 4 ? 24.781 -9.781 2.795 1 40.31 4 SER B O 1
ATOM 1278 N N . SER B 1 5 ? 25.781 -8.078 2.807 1 49.97 5 SER B N 1
ATOM 1279 C CA . SER B 1 5 ? 24.969 -7.121 2.057 1 49.97 5 SER B CA 1
ATOM 1280 C C . SER B 1 5 ? 24.703 -7.617 0.637 1 49.97 5 SER B C 1
ATOM 1282 O O . SER B 1 5 ? 25.609 -7.629 -0.199 1 49.97 5 SER B O 1
ATOM 1284 N N . THR B 1 6 ? 24 -8.68 0.468 1 59.75 6 THR B N 1
ATOM 1285 C CA . THR B 1 6 ? 23.812 -9.266 -0.853 1 59.75 6 THR B CA 1
ATOM 1286 C C . THR B 1 6 ? 23.453 -8.195 -1.875 1 59.75 6 THR B C 1
ATOM 1288 O O . THR B 1 6 ? 22.391 -7.578 -1.777 1 59.75 6 THR B O 1
ATOM 1291 N N . ILE B 1 7 ? 24.406 -7.562 -2.395 1 77.69 7 ILE B N 1
ATOM 1292 C CA . ILE B 1 7 ? 24.266 -6.617 -3.496 1 77.69 7 ILE B CA 1
ATOM 1293 C C . ILE B 1 7 ? 23.438 -7.242 -4.617 1 77.69 7 ILE B C 1
ATOM 1295 O O . ILE B 1 7 ? 23.781 -8.312 -5.121 1 77.69 7 ILE B O 1
ATOM 1299 N N . LEU B 1 8 ? 22.25 -6.727 -4.781 1 91.88 8 LEU B N 1
ATOM 1300 C CA . LEU B 1 8 ? 21.406 -7.168 -5.887 1 91.88 8 LEU B CA 1
ATOM 1301 C C . LEU B 1 8 ? 22.062 -6.883 -7.23 1 91.88 8 LEU B C 1
ATOM 1303 O O . LEU B 1 8 ? 22.641 -5.805 -7.43 1 91.88 8 LEU B O 1
ATOM 1307 N N . ASP B 1 9 ? 22.078 -7.859 -8.055 1 93.5 9 ASP B N 1
ATOM 1308 C CA . ASP B 1 9 ? 22.609 -7.609 -9.391 1 93.5 9 ASP B CA 1
ATOM 1309 C C . ASP B 1 9 ? 21.469 -7.457 -10.406 1 93.5 9 ASP B C 1
ATOM 1311 O O . ASP B 1 9 ? 20.297 -7.371 -10.023 1 93.5 9 ASP B O 1
ATOM 1315 N N . ASP B 1 10 ? 21.844 -7.34 -11.609 1 94.94 10 ASP B N 1
ATOM 1316 C CA . ASP B 1 10 ? 20.891 -7.055 -12.672 1 94.94 10 ASP B CA 1
ATOM 1317 C C . ASP B 1 10 ? 19.875 -8.188 -12.82 1 94.94 10 ASP B C 1
ATOM 1319 O O . ASP B 1 10 ? 18.703 -7.941 -13.094 1 94.94 10 ASP B O 1
ATOM 1323 N N . ILE B 1 11 ? 20.297 -9.367 -12.656 1 96.12 11 ILE B N 1
ATOM 1324 C CA . ILE B 1 11 ? 19.406 -10.516 -12.789 1 96.12 11 ILE B CA 1
ATOM 1325 C C . ILE B 1 11 ? 18.344 -10.477 -11.688 1 96.12 11 ILE B C 1
ATOM 1327 O O . ILE B 1 11 ? 17.172 -10.719 -11.953 1 96.12 11 ILE B O 1
ATOM 1331 N N . ASP B 1 12 ? 18.797 -10.18 -10.453 1 97.62 12 ASP B N 1
ATOM 1332 C CA . ASP B 1 12 ? 17.875 -10.047 -9.336 1 97.62 12 ASP B CA 1
ATOM 1333 C C . ASP B 1 12 ? 16.781 -9.023 -9.648 1 97.62 12 ASP B C 1
ATOM 1335 O O . ASP B 1 12 ? 15.594 -9.281 -9.43 1 97.62 12 ASP B O 1
ATOM 1339 N N . LEU B 1 13 ? 17.203 -7.922 -10.211 1 97.75 13 LEU B N 1
ATOM 1340 C CA . LEU B 1 13 ? 16.281 -6.836 -10.5 1 97.75 13 LEU B CA 1
ATOM 1341 C C . LEU B 1 13 ? 15.297 -7.234 -11.594 1 97.75 13 LEU B C 1
ATOM 1343 O O . LEU B 1 13 ? 14.117 -6.891 -11.531 1 97.75 13 LEU B O 1
ATOM 1347 N N . LYS B 1 14 ? 15.766 -7.863 -12.516 1 97.75 14 LYS B N 1
ATOM 1348 C CA . LYS B 1 14 ? 14.906 -8.32 -13.609 1 97.75 14 LYS B CA 1
ATOM 1349 C C . LYS B 1 14 ? 13.891 -9.352 -13.109 1 97.75 14 LYS B C 1
ATOM 1351 O O . LYS B 1 14 ? 12.734 -9.352 -13.539 1 97.75 14 LYS B O 1
ATOM 1356 N N . ILE B 1 15 ? 14.328 -10.203 -12.25 1 98.31 15 ILE B N 1
ATOM 1357 C CA . ILE B 1 15 ? 13.438 -11.18 -11.641 1 98.31 15 ILE B CA 1
ATOM 1358 C C . ILE B 1 15 ? 12.328 -10.461 -10.875 1 98.31 15 ILE B C 1
ATOM 1360 O O . ILE B 1 15 ? 11.148 -10.766 -11.039 1 98.31 15 ILE B O 1
ATOM 1364 N N . LEU B 1 16 ? 12.727 -9.508 -10.094 1 98.5 16 LEU B N 1
ATOM 1365 C CA . LEU B 1 16 ? 11.766 -8.734 -9.328 1 98.5 16 LEU B CA 1
ATOM 1366 C C . LEU B 1 16 ? 10.758 -8.047 -10.25 1 98.5 16 LEU B C 1
ATOM 1368 O O . LEU B 1 16 ? 9.562 -8.031 -9.961 1 98.5 16 LEU B O 1
ATOM 1372 N N . ASP B 1 17 ? 11.281 -7.516 -11.273 1 97.94 17 ASP B N 1
ATOM 1373 C CA . ASP B 1 17 ? 10.43 -6.805 -12.219 1 97.94 17 ASP B CA 1
ATOM 1374 C C . ASP B 1 17 ? 9.391 -7.742 -12.836 1 97.94 17 ASP B C 1
ATOM 1376 O O . ASP B 1 17 ? 8.211 -7.387 -12.945 1 97.94 17 ASP B O 1
ATOM 1380 N N . GLN B 1 18 ? 9.766 -8.906 -13.18 1 97.56 18 GLN B N 1
ATOM 1381 C CA . GLN B 1 18 ? 8.852 -9.883 -13.766 1 97.56 18 GLN B CA 1
ATOM 1382 C C . GLN B 1 18 ? 7.805 -10.336 -12.758 1 97.56 18 GLN B C 1
ATOM 1384 O O . GLN B 1 18 ? 6.613 -10.398 -13.07 1 97.56 18 GLN B O 1
ATOM 1389 N N . LEU B 1 19 ? 8.258 -10.602 -11.594 1 98.06 19 LEU B N 1
ATOM 1390 C CA . LEU B 1 19 ? 7.355 -11.125 -10.578 1 98.06 19 LEU B CA 1
ATOM 1391 C C . LEU B 1 19 ? 6.383 -10.047 -10.102 1 98.06 19 LEU B C 1
ATOM 1393 O O . LEU B 1 19 ? 5.23 -10.344 -9.781 1 98.06 19 LEU B O 1
ATOM 1397 N N . ARG B 1 20 ? 6.848 -8.812 -10.008 1 97.44 20 ARG B N 1
ATOM 1398 C CA . ARG B 1 20 ? 5.965 -7.746 -9.547 1 97.44 20 ARG B CA 1
ATOM 1399 C C . ARG B 1 20 ? 4.855 -7.48 -10.562 1 97.44 20 ARG B C 1
ATOM 1401 O O . ARG B 1 20 ? 3.732 -7.137 -10.188 1 97.44 20 ARG B O 1
ATOM 1408 N N . LYS B 1 21 ? 5.164 -7.73 -11.836 1 96.25 21 LYS B N 1
ATOM 1409 C CA . LYS B 1 21 ? 4.176 -7.566 -12.898 1 96.25 21 LYS B CA 1
ATOM 1410 C C . LYS B 1 21 ? 3.154 -8.703 -12.875 1 96.25 21 LYS B C 1
ATOM 1412 O O . LYS B 1 21 ? 1.96 -8.469 -13.078 1 96.25 21 LYS B O 1
ATOM 1417 N N . TYR B 1 22 ? 3.711 -9.844 -12.641 1 97.38 22 TYR B N 1
ATOM 1418 C CA . TYR B 1 22 ? 2.865 -11.031 -12.531 1 97.38 22 TYR B CA 1
ATOM 1419 C C . TYR B 1 22 ? 3.566 -12.125 -11.742 1 97.38 22 TYR B C 1
ATOM 1421 O O . TYR B 1 22 ? 4.387 -12.867 -12.289 1 97.38 22 TYR B O 1
ATOM 1429 N N . SER B 1 23 ? 3.088 -12.328 -10.57 1 97.56 23 SER B N 1
ATOM 1430 C CA . SER B 1 23 ? 3.834 -13.156 -9.625 1 97.56 23 SER B CA 1
ATOM 1431 C C . SER B 1 23 ? 3.625 -14.641 -9.914 1 97.56 23 SER B C 1
ATOM 1433 O O . SER B 1 23 ? 4.344 -15.492 -9.375 1 97.56 23 SER B O 1
ATOM 1435 N N . ARG B 1 24 ? 2.699 -14.984 -10.75 1 96.5 24 ARG B N 1
ATOM 1436 C CA . ARG B 1 24 ? 2.432 -16.391 -11.047 1 96.5 24 ARG B CA 1
ATOM 1437 C C . ARG B 1 24 ? 3.283 -16.875 -12.219 1 96.5 24 ARG B C 1
ATOM 1439 O O . ARG B 1 24 ? 3.23 -18.047 -12.586 1 96.5 24 ARG B O 1
ATOM 1446 N N . THR B 1 25 ? 4.02 -16 -12.828 1 96.5 25 THR B N 1
ATOM 1447 C CA . THR B 1 25 ? 4.918 -16.422 -13.898 1 96.5 25 THR B CA 1
ATOM 1448 C C . THR B 1 25 ? 5.809 -17.578 -13.438 1 96.5 25 THR B C 1
ATOM 1450 O O . THR B 1 25 ? 6.391 -17.516 -12.352 1 96.5 25 THR B O 1
ATOM 1453 N N . SER B 1 26 ? 5.918 -18.594 -14.289 1 96.38 26 SER B N 1
ATOM 1454 C CA . SER B 1 26 ? 6.715 -19.75 -13.914 1 96.38 26 SER B CA 1
ATOM 1455 C C . SER B 1 26 ? 8.203 -19.422 -13.922 1 96.38 26 SER B C 1
ATOM 1457 O O . SER B 1 26 ? 8.656 -18.562 -14.68 1 96.38 26 SER B O 1
ATOM 1459 N N . PHE B 1 27 ? 8.867 -20.141 -13.102 1 96.81 27 PHE B N 1
ATOM 1460 C CA . PHE B 1 27 ? 10.312 -19.953 -13.078 1 96.81 27 PHE B CA 1
ATOM 1461 C C . PHE B 1 27 ? 10.93 -20.312 -14.422 1 96.81 27 PHE B C 1
ATOM 1463 O O . PHE B 1 27 ? 11.898 -19.703 -14.859 1 96.81 27 PHE B O 1
ATOM 1470 N N . ARG B 1 28 ? 10.352 -21.234 -15.109 1 97.81 28 ARG B N 1
ATOM 1471 C CA . ARG B 1 28 ? 10.805 -21.641 -16.438 1 97.81 28 ARG B CA 1
ATOM 1472 C C . ARG B 1 28 ? 10.664 -20.484 -17.422 1 97.81 28 ARG B C 1
ATOM 1474 O O . ARG B 1 28 ? 11.562 -20.234 -18.234 1 97.81 28 ARG B O 1
ATOM 1481 N N . GLU B 1 29 ? 9.586 -19.859 -17.406 1 98.25 29 GLU B N 1
ATOM 1482 C CA . GLU B 1 29 ? 9.352 -18.719 -18.297 1 98.25 29 GLU B CA 1
ATOM 1483 C C . GLU B 1 29 ? 10.336 -17.578 -18.016 1 98.25 29 GLU B C 1
ATOM 1485 O O . GLU B 1 29 ? 10.891 -16.984 -18.938 1 98.25 29 GLU B O 1
ATOM 1490 N N . ILE B 1 30 ? 10.531 -17.281 -16.75 1 98.31 30 ILE B N 1
ATOM 1491 C CA . ILE B 1 30 ? 11.484 -16.25 -16.359 1 98.31 30 ILE B CA 1
ATOM 1492 C C . ILE B 1 30 ? 12.883 -16.625 -16.859 1 98.31 30 ILE B C 1
ATOM 1494 O O . ILE B 1 30 ? 13.602 -15.789 -17.406 1 98.31 30 ILE B O 1
ATOM 1498 N N . ALA B 1 31 ? 13.25 -17.844 -16.656 1 98.38 31 ALA B N 1
ATOM 1499 C CA . ALA B 1 31 ? 14.539 -18.359 -17.094 1 98.38 31 ALA B CA 1
ATOM 1500 C C . ALA B 1 31 ? 14.727 -18.172 -18.594 1 98.38 31 ALA B C 1
ATOM 1502 O O . ALA B 1 31 ? 15.773 -17.703 -19.047 1 98.38 31 ALA B O 1
ATOM 1503 N N . SER B 1 32 ? 13.727 -18.547 -19.328 1 98.38 32 SER B N 1
ATOM 1504 C CA . SER B 1 32 ? 13.758 -18.406 -20.781 1 98.38 32 SER B CA 1
ATOM 1505 C C . SER B 1 32 ? 13.922 -16.938 -21.188 1 98.38 32 SER B C 1
ATOM 1507 O O . SER B 1 32 ? 14.773 -16.625 -22.016 1 98.38 32 SER B O 1
ATOM 1509 N N . LYS B 1 33 ? 13.195 -16.047 -20.609 1 97.44 33 LYS B N 1
ATOM 1510 C CA . LYS B 1 33 ? 13.234 -14.633 -20.938 1 97.44 33 LYS B CA 1
ATOM 1511 C C . LYS B 1 33 ? 14.602 -14.031 -20.625 1 97.44 33 LYS B C 1
ATOM 1513 O O . LYS B 1 33 ? 15.07 -13.141 -21.344 1 97.44 33 LYS B O 1
ATOM 1518 N N . LEU B 1 34 ? 15.203 -14.492 -19.562 1 97.62 34 LEU B N 1
ATOM 1519 C CA . LEU B 1 34 ? 16.453 -13.898 -19.125 1 97.62 34 LEU B CA 1
ATOM 1520 C C . LEU B 1 34 ? 17.641 -14.703 -19.641 1 97.62 34 LEU B C 1
ATOM 1522 O O . LEU B 1 34 ? 18.797 -14.344 -19.391 1 97.62 34 LEU B O 1
ATOM 1526 N N . ASN B 1 35 ? 17.359 -15.727 -20.344 1 97.94 35 ASN B N 1
ATOM 1527 C CA . ASN B 1 35 ? 18.391 -16.594 -20.891 1 97.94 35 ASN B CA 1
ATOM 1528 C C . ASN B 1 35 ? 19.312 -17.125 -19.781 1 97.94 35 ASN B C 1
ATOM 1530 O O . ASN B 1 35 ? 20.531 -16.969 -19.875 1 97.94 35 ASN B O 1
ATOM 1534 N N . LYS B 1 36 ? 18.703 -17.719 -18.797 1 98.12 36 LYS B N 1
ATOM 1535 C CA . LYS B 1 36 ? 19.391 -18.344 -17.672 1 98.12 36 LYS B CA 1
ATOM 1536 C C . LYS B 1 36 ? 18.797 -19.703 -17.344 1 98.12 36 LYS B C 1
ATOM 1538 O O . LYS B 1 36 ? 17.641 -20 -17.703 1 98.12 36 LYS B O 1
ATOM 1543 N N . PRO B 1 37 ? 19.672 -20.562 -16.766 1 98.12 37 PRO B N 1
ATOM 1544 C CA . PRO B 1 37 ? 19.109 -21.844 -16.328 1 98.12 37 PRO B CA 1
ATOM 1545 C C . PRO B 1 37 ? 17.984 -21.656 -15.297 1 98.12 37 PRO B C 1
ATOM 1547 O O . PRO B 1 37 ? 18.047 -20.75 -14.477 1 98.12 37 PRO B O 1
ATOM 1550 N N . VAL B 1 38 ? 17 -22.547 -15.375 1 98.25 38 VAL B N 1
ATOM 1551 C CA . VAL B 1 38 ? 15.883 -22.516 -14.445 1 98.25 38 VAL B CA 1
ATOM 1552 C C . VAL B 1 38 ? 16.391 -22.625 -13.008 1 98.25 38 VAL B C 1
ATOM 1554 O O . VAL B 1 38 ? 15.852 -21.984 -12.102 1 98.25 38 VAL B O 1
ATOM 1557 N N . SER B 1 39 ? 17.406 -23.406 -12.781 1 98.19 39 SER B N 1
ATOM 1558 C CA . SER B 1 39 ? 17.969 -23.578 -11.453 1 98.19 39 SER B CA 1
ATOM 1559 C C . SER B 1 39 ? 18.516 -22.266 -10.906 1 98.19 39 SER B C 1
ATOM 1561 O O . SER B 1 39 ? 18.422 -22 -9.703 1 98.19 39 SER B O 1
ATOM 1563 N N . THR B 1 40 ? 19.109 -21.453 -11.75 1 97.81 40 THR B N 1
ATOM 1564 C CA . THR B 1 40 ? 19.625 -20.156 -11.367 1 97.81 40 THR B CA 1
ATOM 1565 C C . THR B 1 40 ? 18.484 -19.25 -10.883 1 97.81 40 THR B C 1
ATOM 1567 O O . THR B 1 40 ? 18.594 -18.594 -9.844 1 97.81 40 THR B O 1
ATOM 1570 N N . ILE B 1 41 ? 17.422 -19.203 -11.672 1 98.19 41 ILE B N 1
ATOM 1571 C CA . ILE B 1 41 ? 16.266 -18.375 -11.328 1 98.19 41 ILE B CA 1
ATOM 1572 C C . ILE B 1 41 ? 15.68 -18.828 -9.992 1 98.19 41 ILE B C 1
ATOM 1574 O O . ILE B 1 41 ? 15.391 -18.016 -9.117 1 98.19 41 ILE B O 1
ATOM 1578 N N . TYR B 1 42 ? 15.562 -20.094 -9.852 1 97.88 42 TYR B N 1
ATOM 1579 C CA . TYR B 1 42 ? 15.047 -20.672 -8.617 1 97.88 42 TYR B CA 1
ATOM 1580 C C . TYR B 1 42 ? 15.898 -20.25 -7.422 1 97.88 42 TYR B C 1
ATOM 1582 O O . TYR B 1 42 ? 15.375 -19.75 -6.426 1 97.88 42 TYR B O 1
ATOM 1590 N N . ASP B 1 43 ? 17.141 -20.438 -7.531 1 97.88 43 ASP B N 1
ATOM 1591 C CA . ASP B 1 43 ? 18.062 -20.109 -6.453 1 97.88 43 ASP B CA 1
ATOM 1592 C C . ASP B 1 43 ? 18.016 -18.625 -6.105 1 97.88 43 ASP B C 1
ATOM 1594 O O . ASP B 1 43 ? 18.062 -18.266 -4.93 1 97.88 43 ASP B O 1
ATOM 1598 N N . ARG B 1 44 ? 17.953 -17.844 -7.156 1 97.94 44 ARG B N 1
ATOM 1599 C CA . ARG B 1 44 ? 17.906 -16.391 -6.945 1 97.94 44 ARG B CA 1
ATOM 1600 C C . ARG B 1 44 ? 16.625 -15.992 -6.211 1 97.94 44 ARG B C 1
ATOM 1602 O O . ARG B 1 44 ? 16.672 -15.188 -5.277 1 97.94 44 ARG B O 1
ATOM 1609 N N . ILE B 1 45 ? 15.523 -16.484 -6.613 1 98 45 ILE B N 1
ATOM 1610 C CA . ILE B 1 45 ? 14.258 -16.141 -5.984 1 98 45 ILE B CA 1
ATOM 1611 C C . ILE B 1 45 ? 14.258 -16.594 -4.527 1 98 45 ILE B C 1
ATOM 1613 O O . ILE B 1 45 ? 13.852 -15.844 -3.637 1 98 45 ILE B O 1
ATOM 1617 N N . LYS B 1 46 ? 14.766 -17.797 -4.312 1 97.56 46 LYS B N 1
ATOM 1618 C CA . LYS B 1 46 ? 14.859 -18.312 -2.945 1 97.56 46 LYS B CA 1
ATOM 1619 C C . LYS B 1 46 ? 15.758 -17.422 -2.094 1 97.56 46 LYS B C 1
ATOM 1621 O O . LYS B 1 46 ? 15.461 -17.156 -0.925 1 97.56 46 LYS B O 1
ATOM 1626 N N . ARG B 1 47 ? 16.797 -17.031 -2.645 1 97.56 47 ARG B N 1
ATOM 1627 C CA . ARG B 1 47 ? 17.719 -16.125 -1.944 1 97.56 47 ARG B CA 1
ATOM 1628 C C . ARG B 1 47 ? 17.031 -14.805 -1.612 1 97.56 47 ARG B C 1
ATOM 1630 O O . ARG B 1 47 ? 17.188 -14.281 -0.507 1 97.56 47 ARG B O 1
ATOM 1637 N N . LEU B 1 48 ? 16.312 -14.25 -2.607 1 98.12 48 LEU B N 1
ATOM 1638 C CA . LEU B 1 48 ? 15.602 -13 -2.402 1 98.12 48 LEU B CA 1
ATOM 1639 C C . LEU B 1 48 ? 14.57 -13.141 -1.283 1 98.12 48 LEU B C 1
ATOM 1641 O O . LEU B 1 48 ? 14.383 -12.211 -0.488 1 98.12 48 LEU B O 1
ATOM 1645 N N . GLU B 1 49 ? 13.922 -14.25 -1.199 1 97.75 49 GLU B N 1
ATOM 1646 C CA . GLU B 1 49 ? 12.984 -14.531 -0.121 1 97.75 49 GLU B CA 1
ATOM 1647 C C . GLU B 1 49 ? 13.703 -14.672 1.218 1 97.75 49 GLU B C 1
ATOM 1649 O O . GLU B 1 49 ? 13.281 -14.078 2.217 1 97.75 49 GLU B O 1
ATOM 1654 N N . LYS B 1 50 ? 14.758 -15.445 1.209 1 97.19 50 LYS B N 1
ATOM 1655 C CA . LYS B 1 50 ? 15.523 -15.719 2.422 1 97.19 50 LYS B CA 1
ATOM 1656 C C . LYS B 1 50 ? 16.031 -14.422 3.047 1 97.19 50 LYS B C 1
ATOM 1658 O O . LYS B 1 50 ? 16.047 -14.273 4.27 1 97.19 50 LYS B O 1
ATOM 1663 N N . HIS B 1 51 ? 16.391 -13.508 2.186 1 96.69 51 HIS B N 1
ATOM 1664 C CA . HIS B 1 51 ? 16.953 -12.258 2.666 1 96.69 51 HIS B CA 1
ATOM 1665 C C . HIS B 1 51 ? 15.867 -11.219 2.918 1 96.69 51 HIS B C 1
ATOM 1667 O O . HIS B 1 51 ? 16.156 -10.07 3.271 1 96.69 51 HIS B O 1
ATOM 1673 N N . GLY B 1 52 ? 14.648 -11.531 2.676 1 97.31 52 GLY B N 1
ATOM 1674 C CA . GLY B 1 52 ? 13.523 -10.688 3.025 1 97.31 52 GLY B CA 1
ATOM 1675 C C . GLY B 1 52 ? 13.25 -9.602 1.998 1 97.31 52 GLY B C 1
ATOM 1676 O O . GLY B 1 52 ? 12.516 -8.656 2.271 1 97.31 52 GLY B O 1
ATOM 1677 N N . ILE B 1 53 ? 13.914 -9.641 0.875 1 97.94 53 ILE B N 1
ATOM 1678 C CA . ILE B 1 53 ? 13.625 -8.688 -0.19 1 97.94 53 ILE B CA 1
ATOM 1679 C C . ILE B 1 53 ? 12.234 -8.953 -0.759 1 97.94 53 ILE B C 1
ATOM 1681 O O . ILE B 1 53 ? 11.445 -8.023 -0.94 1 97.94 53 ILE B O 1
ATOM 1685 N N . ILE B 1 54 ? 12.055 -10.18 -1.104 1 98.06 54 ILE B N 1
ATOM 1686 C CA . ILE B 1 54 ? 10.688 -10.609 -1.364 1 98.06 54 ILE B CA 1
ATOM 1687 C C . ILE B 1 54 ? 10.023 -11.031 -0.058 1 98.06 54 ILE B C 1
ATOM 1689 O O . ILE B 1 54 ? 10.383 -12.055 0.528 1 98.06 54 ILE B O 1
ATOM 1693 N N . ARG B 1 55 ? 9.078 -10.359 0.338 1 97.25 55 ARG B N 1
ATOM 1694 C CA . ARG B 1 55 ? 8.422 -10.617 1.617 1 97.25 55 ARG B CA 1
ATOM 1695 C C . ARG B 1 55 ? 7.238 -11.562 1.446 1 97.25 55 ARG B C 1
ATOM 1697 O O . ARG B 1 55 ? 6.754 -12.141 2.42 1 97.25 55 ARG B O 1
ATOM 1704 N N . GLY B 1 56 ? 6.762 -11.586 0.161 1 97.06 56 GLY B N 1
ATOM 1705 C CA . GLY B 1 56 ? 5.648 -12.492 -0.063 1 97.06 56 GLY B CA 1
ATOM 1706 C C . GLY B 1 56 ? 5.055 -12.375 -1.454 1 97.06 56 GLY B C 1
ATOM 1707 O O . GLY B 1 56 ? 5.348 -11.43 -2.184 1 97.06 56 GLY B O 1
ATOM 1708 N N . PHE B 1 57 ? 4.293 -13.406 -1.799 1 97.81 57 PHE B N 1
ATOM 1709 C CA . PHE B 1 57 ? 3.473 -13.477 -3.002 1 97.81 57 PHE B CA 1
ATOM 1710 C C . PHE B 1 57 ? 2.002 -13.266 -2.664 1 97.81 57 PHE B C 1
ATOM 1712 O O . PHE B 1 57 ? 1.438 -13.984 -1.841 1 97.81 57 PHE B O 1
ATOM 1719 N N . SER B 1 58 ? 1.45 -12.258 -3.291 1 97.88 58 SER B N 1
ATOM 1720 C CA . SER B 1 58 ? 0.092 -11.891 -2.9 1 97.88 58 SER B CA 1
ATOM 1721 C C . SER B 1 58 ? -0.715 -11.398 -4.098 1 97.88 58 SER B C 1
ATOM 1723 O O . SER B 1 58 ? -0.263 -11.5 -5.238 1 97.88 58 SER B O 1
ATOM 1725 N N . ILE B 1 59 ? -1.981 -10.977 -3.828 1 98.06 59 ILE B N 1
ATOM 1726 C CA . ILE B 1 59 ? -2.846 -10.391 -4.852 1 98.06 59 ILE B CA 1
ATOM 1727 C C . ILE B 1 59 ? -3.201 -8.961 -4.473 1 98.06 59 ILE B C 1
ATOM 1729 O O . ILE B 1 59 ? -3.168 -8.594 -3.293 1 98.06 59 ILE B O 1
ATOM 1733 N N . ASP B 1 60 ? -3.375 -8.18 -5.453 1 97.25 60 ASP B N 1
ATOM 1734 C CA . ASP B 1 60 ? -3.939 -6.844 -5.281 1 97.25 60 ASP B CA 1
ATOM 1735 C C . ASP B 1 60 ? -5.465 -6.879 -5.352 1 97.25 60 ASP B C 1
ATOM 1737 O O . ASP B 1 60 ? -6.035 -7.195 -6.398 1 97.25 60 ASP B O 1
ATOM 1741 N N . ILE B 1 61 ? -6.109 -6.582 -4.254 1 97.81 61 ILE B N 1
ATOM 1742 C CA . ILE B 1 61 ? -7.562 -6.645 -4.152 1 97.81 61 ILE B CA 1
ATOM 1743 C C . ILE B 1 61 ? -8.141 -5.23 -4.176 1 97.81 61 ILE B C 1
ATOM 1745 O O . ILE B 1 61 ? -7.617 -4.328 -3.525 1 97.81 61 ILE B O 1
ATOM 1749 N N . ASP B 1 62 ? -9.18 -5.027 -4.93 1 97.12 62 ASP B N 1
ATOM 1750 C CA . ASP B 1 62 ? -9.953 -3.791 -4.859 1 97.12 62 ASP B CA 1
ATOM 1751 C C . ASP B 1 62 ? -10.969 -3.844 -3.719 1 97.12 62 ASP B C 1
ATOM 1753 O O . ASP B 1 62 ? -12.117 -4.242 -3.924 1 97.12 62 ASP B O 1
ATOM 1757 N N . TYR B 1 63 ? -10.609 -3.299 -2.625 1 97.38 63 TYR B N 1
ATOM 1758 C CA . TYR B 1 63 ? -11.438 -3.42 -1.432 1 97.38 63 TYR B CA 1
ATOM 1759 C C . TYR B 1 63 ? -12.68 -2.537 -1.537 1 97.38 63 TYR B C 1
ATOM 1761 O O . TYR B 1 63 ? -13.641 -2.717 -0.787 1 97.38 63 TYR B O 1
ATOM 1769 N N . ARG B 1 64 ? -12.68 -1.583 -2.412 1 96.38 64 ARG B N 1
ATOM 1770 C CA . ARG B 1 64 ? -13.891 -0.811 -2.643 1 96.38 64 ARG B CA 1
ATOM 1771 C C . ARG B 1 64 ? -15.031 -1.707 -3.127 1 96.38 64 ARG B C 1
ATOM 1773 O O . ARG B 1 64 ? -16.188 -1.489 -2.779 1 96.38 64 ARG B O 1
ATOM 1780 N N . LYS B 1 65 ? -14.672 -2.66 -3.873 1 95.75 65 LYS B N 1
ATOM 1781 C CA . LYS B 1 65 ? -15.656 -3.602 -4.398 1 95.75 65 LYS B CA 1
ATOM 1782 C C . LYS B 1 65 ? -16.094 -4.594 -3.326 1 95.75 65 LYS B C 1
ATOM 1784 O O . LYS B 1 65 ? -17.031 -5.371 -3.537 1 95.75 65 LYS B O 1
ATOM 1789 N N . LE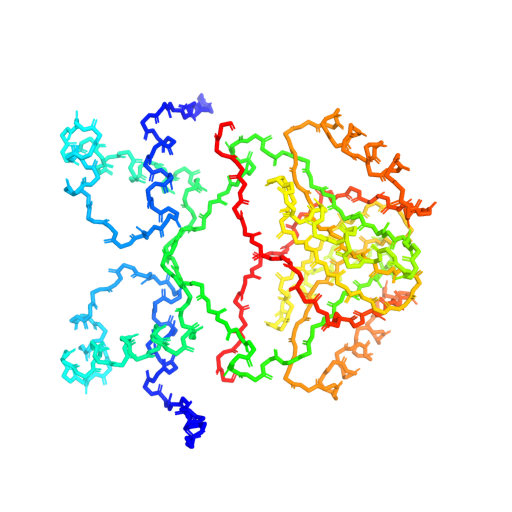U B 1 66 ? -15.391 -4.57 -2.213 1 96.31 66 LEU B N 1
ATOM 1790 C CA . LEU B 1 66 ? -15.797 -5.387 -1.074 1 96.31 66 LEU B CA 1
ATOM 1791 C C . LEU B 1 66 ? -16.531 -4.547 -0.035 1 96.31 66 LEU B C 1
ATOM 1793 O O . LEU B 1 66 ? -16.75 -5 1.089 1 96.31 66 LEU B O 1
ATOM 1797 N N . GLY B 1 67 ? -16.797 -3.342 -0.326 1 96.56 67 GLY B N 1
ATOM 1798 C CA . GLY B 1 67 ? -17.625 -2.502 0.517 1 96.56 67 GLY B CA 1
ATOM 1799 C C . GLY B 1 67 ? -16.844 -1.438 1.265 1 96.56 67 GLY B C 1
ATOM 1800 O O . GLY B 1 67 ? -17.438 -0.604 1.959 1 96.56 67 GLY B O 1
ATOM 1801 N N . TYR B 1 68 ? -15.578 -1.476 1.154 1 98 68 TYR B N 1
ATOM 1802 C CA . TYR B 1 68 ? -14.781 -0.456 1.819 1 98 68 TYR B CA 1
ATOM 1803 C C . TYR B 1 68 ? -14.805 0.854 1.041 1 98 68 TYR B C 1
ATOM 1805 O O . TYR B 1 68 ? -13.875 1.155 0.291 1 98 68 TYR B O 1
ATOM 1813 N N . GLN B 1 69 ? -15.719 1.689 1.436 1 97.31 69 GLN B N 1
ATOM 1814 C CA . GLN B 1 69 ? -15.969 2.891 0.647 1 97.31 69 GLN B CA 1
ATOM 1815 C C . GLN B 1 69 ? -15.398 4.129 1.332 1 97.31 69 GLN B C 1
ATOM 1817 O O . GLN B 1 69 ? -15.367 5.211 0.744 1 97.31 69 GLN B O 1
ATOM 1822 N N . ILE B 1 70 ? -15 3.895 2.574 1 98.56 70 ILE B N 1
ATOM 1823 C CA . ILE B 1 70 ? -14.531 5.035 3.355 1 98.56 70 ILE B CA 1
ATOM 1824 C C . ILE B 1 70 ? -13.039 4.879 3.65 1 98.56 70 ILE B C 1
ATOM 1826 O O . ILE B 1 70 ? -12.625 3.877 4.238 1 98.56 70 ILE B O 1
ATOM 1830 N N . LYS B 1 71 ? -12.281 5.77 3.193 1 98.81 71 LYS B N 1
ATOM 1831 C CA . LYS B 1 71 ? -10.852 5.848 3.512 1 98.81 71 LYS B CA 1
ATOM 1832 C C . LYS B 1 71 ? -10.508 7.188 4.156 1 98.81 71 LYS B C 1
ATOM 1834 O O . LYS B 1 71 ? -11.094 8.219 3.811 1 98.81 71 LYS B O 1
ATOM 1839 N N . ALA B 1 72 ? -9.547 7.148 5.078 1 98.88 72 ALA B N 1
ATOM 1840 C CA . ALA B 1 72 ? -9.219 8.383 5.781 1 98.88 72 ALA B CA 1
ATOM 1841 C C . ALA B 1 72 ? -7.73 8.453 6.117 1 98.88 72 ALA B C 1
ATOM 1843 O O . ALA B 1 72 ? -7.105 7.426 6.395 1 98.88 72 ALA B O 1
ATOM 1844 N N . LEU B 1 73 ? -7.211 9.625 6.027 1 98.94 73 LEU B N 1
ATOM 1845 C CA . LEU B 1 73 ? -5.957 9.992 6.676 1 98.94 73 LEU B CA 1
ATOM 1846 C C . LEU B 1 73 ? -6.215 10.586 8.055 1 98.94 73 LEU B C 1
ATOM 1848 O O . LEU B 1 73 ? -7 11.531 8.195 1 98.94 73 LEU B O 1
ATOM 1852 N N . ILE B 1 74 ? -5.578 10.047 9.039 1 98.81 74 ILE B N 1
ATOM 1853 C CA . ILE B 1 74 ? -5.742 10.555 10.398 1 98.81 74 ILE B CA 1
ATOM 1854 C C . ILE B 1 74 ? -4.383 10.922 10.984 1 98.81 74 ILE B C 1
ATOM 1856 O O . ILE B 1 74 ? -3.467 10.094 11.016 1 98.81 74 ILE B O 1
ATOM 1860 N N . LEU B 1 75 ? -4.27 12.133 11.383 1 98.69 75 LEU B N 1
ATOM 1861 C CA . LEU B 1 75 ? -3.07 12.625 12.047 1 98.69 75 LEU B CA 1
ATOM 1862 C C . LEU B 1 75 ? -3.285 12.711 13.555 1 98.69 75 LEU B C 1
ATOM 1864 O O . LEU B 1 75 ? -4.355 13.117 14.016 1 98.69 75 LEU B O 1
ATOM 1868 N N . VAL B 1 76 ? -2.238 12.312 14.32 1 98.31 76 VAL B N 1
ATOM 1869 C CA . VAL B 1 76 ? -2.422 12.156 15.758 1 98.31 76 VAL B CA 1
ATOM 1870 C C . VAL B 1 76 ? -1.28 12.844 16.5 1 98.31 76 VAL B C 1
ATOM 1872 O O . VAL B 1 76 ? -0.116 12.727 16.109 1 98.31 76 VAL B O 1
ATOM 1875 N N . ASN B 1 77 ? -1.648 13.562 17.453 1 97.94 77 ASN B N 1
ATOM 1876 C CA . ASN B 1 77 ? -0.703 13.977 18.484 1 97.94 77 ASN B CA 1
ATOM 1877 C C . ASN B 1 77 ? -0.792 13.086 19.719 1 97.94 77 ASN B C 1
ATOM 1879 O O . ASN B 1 77 ? -1.862 12.953 20.312 1 97.94 77 ASN B O 1
ATOM 1883 N N . ALA B 1 78 ? 0.254 12.516 20.047 1 96.44 78 ALA B N 1
ATOM 1884 C CA . ALA B 1 78 ? 0.314 11.633 21.219 1 96.44 78 ALA B CA 1
ATOM 1885 C C . ALA B 1 78 ? 1.369 12.109 22.219 1 96.44 78 ALA B C 1
ATOM 1887 O O . ALA B 1 78 ? 2.326 12.789 21.828 1 96.44 78 ALA B O 1
ATOM 1888 N N . GLU B 1 79 ? 1.139 11.719 23.469 1 93.12 79 GLU B N 1
ATOM 1889 C CA . GLU B 1 79 ? 2.156 12 24.484 1 93.12 79 GLU B CA 1
ATOM 1890 C C . GLU B 1 79 ? 3.422 11.188 24.234 1 93.12 79 GLU B C 1
ATOM 1892 O O . GLU B 1 79 ? 3.35 9.984 23.953 1 93.12 79 GLU B O 1
ATOM 1897 N N . GLY B 1 80 ? 4.492 11.82 24.453 1 87.31 80 GLY B N 1
ATOM 1898 C CA . GLY B 1 80 ? 5.781 11.219 24.141 1 87.31 80 GLY B CA 1
ATOM 1899 C C . GLY B 1 80 ? 6.008 9.891 24.844 1 87.31 80 GLY B C 1
ATOM 1900 O O . GLY B 1 80 ? 6.422 8.914 24.219 1 87.31 80 GLY B O 1
ATOM 1901 N N . LYS B 1 81 ? 5.66 9.812 26.078 1 89 81 LYS B N 1
ATOM 1902 C CA . LYS B 1 81 ? 5.918 8.625 26.891 1 89 81 LYS B CA 1
ATOM 1903 C C . LYS B 1 81 ? 5.047 7.457 26.438 1 89 81 LYS B C 1
ATOM 1905 O O . LYS B 1 81 ? 5.344 6.301 26.75 1 89 81 LYS B O 1
ATOM 1910 N N . ASP B 1 82 ? 4.039 7.715 25.656 1 91.5 82 ASP B N 1
ATOM 1911 C CA . ASP B 1 82 ? 3.072 6.684 25.281 1 91.5 82 ASP B CA 1
ATOM 1912 C C . ASP B 1 82 ? 3.123 6.402 23.781 1 91.5 82 ASP B C 1
ATOM 1914 O O . ASP B 1 82 ? 2.367 5.57 23.281 1 91.5 82 ASP B O 1
ATOM 1918 N N . LEU B 1 83 ? 3.988 7 23.156 1 93.94 83 LEU B N 1
ATOM 1919 C CA . LEU B 1 83 ? 3.967 7.02 21.688 1 93.94 83 LEU B CA 1
ATOM 1920 C C . LEU B 1 83 ? 4.047 5.602 21.125 1 93.94 83 LEU B C 1
ATOM 1922 O O . LEU B 1 83 ? 3.221 5.211 20.312 1 93.94 83 LEU B O 1
ATOM 1926 N N . ILE B 1 84 ? 4.973 4.805 21.578 1 94.69 84 ILE B N 1
ATOM 1927 C CA . ILE B 1 84 ? 5.199 3.463 21.062 1 94.69 84 ILE B CA 1
ATOM 1928 C C . ILE B 1 84 ? 3.977 2.59 21.344 1 94.69 84 ILE B C 1
ATOM 1930 O O . ILE B 1 84 ? 3.502 1.87 20.469 1 94.69 84 ILE B O 1
ATOM 1934 N N . LYS B 1 85 ? 3.477 2.711 22.5 1 95.06 85 LYS B N 1
ATOM 1935 C CA . LYS B 1 85 ? 2.299 1.936 22.875 1 95.06 85 LYS B CA 1
ATOM 1936 C C . LYS B 1 85 ? 1.089 2.318 22.031 1 95.06 85 LYS B C 1
ATOM 1938 O O . LYS B 1 85 ? 0.352 1.447 21.562 1 95.06 85 LYS B O 1
ATOM 1943 N N . VAL B 1 86 ? 0.907 3.535 21.844 1 95.88 86 VAL B N 1
ATOM 1944 C CA . VAL B 1 86 ? -0.208 4.047 21.062 1 95.88 86 VAL B CA 1
ATOM 1945 C C . VAL B 1 86 ? -0.089 3.557 19.609 1 95.88 86 VAL B C 1
ATOM 1947 O O . VAL B 1 86 ? -1.067 3.088 19.031 1 95.88 86 VAL B O 1
ATOM 1950 N N . GLU 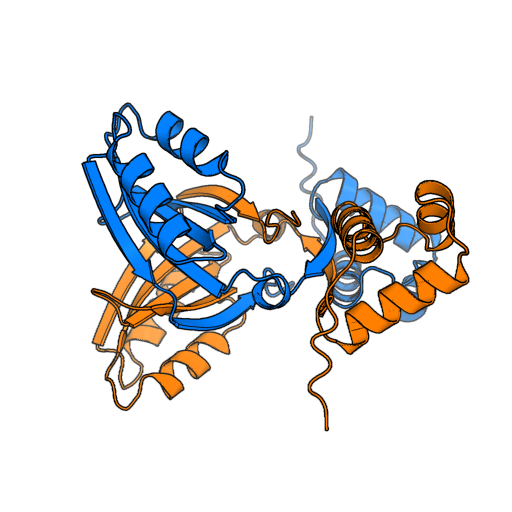B 1 87 ? 1.067 3.674 19.078 1 97.56 87 GLU B N 1
ATOM 1951 C CA . GLU B 1 87 ? 1.315 3.234 17.703 1 97.56 87 GLU B CA 1
ATOM 1952 C C . GLU B 1 87 ? 0.984 1.754 17.531 1 97.56 87 GLU B C 1
ATOM 1954 O O . GLU B 1 87 ? 0.327 1.369 16.562 1 97.56 87 GLU B O 1
ATOM 1959 N N . GLN B 1 88 ? 1.411 0.952 18.469 1 97.06 88 GLN B N 1
ATOM 1960 C CA . GLN B 1 88 ? 1.177 -0.487 18.391 1 97.06 88 GLN B CA 1
ATOM 1961 C C . GLN B 1 88 ? -0.309 -0.809 18.531 1 97.06 88 GLN B C 1
ATOM 1963 O O . GLN B 1 88 ? -0.822 -1.689 17.828 1 97.06 88 GLN B O 1
ATOM 1968 N N . ASP B 1 89 ? -0.924 -0.091 19.375 1 96.19 89 ASP B N 1
ATOM 1969 C CA . ASP B 1 89 ? -2.359 -0.277 19.578 1 96.19 89 ASP B CA 1
ATOM 1970 C C . ASP B 1 89 ? -3.131 0.068 18.297 1 96.19 89 ASP B C 1
ATOM 1972 O O . ASP B 1 89 ? -4.008 -0.686 17.875 1 96.19 89 ASP B O 1
ATOM 1976 N N . ILE B 1 90 ? -2.801 1.125 17.734 1 97.88 90 ILE B N 1
ATOM 1977 C CA . ILE B 1 90 ? -3.443 1.549 16.484 1 97.88 90 ILE B CA 1
ATOM 1978 C C . ILE B 1 90 ? -3.176 0.52 15.391 1 97.88 90 ILE B C 1
ATOM 1980 O O . ILE B 1 90 ? -4.09 0.128 14.664 1 97.88 90 ILE B O 1
ATOM 1984 N N . ALA B 1 91 ? -1.942 0.053 15.32 1 98.38 91 ALA B N 1
ATOM 1985 C CA . ALA B 1 91 ? -1.509 -0.875 14.281 1 98.38 91 ALA B CA 1
ATOM 1986 C C . ALA B 1 91 ? -2.246 -2.207 14.391 1 98.38 91 ALA B C 1
ATOM 1988 O O . ALA B 1 91 ? -2.391 -2.926 13.398 1 98.38 91 ALA B O 1
ATOM 1989 N N . SER B 1 92 ? -2.748 -2.514 15.539 1 97.88 92 SER B N 1
ATOM 1990 C CA . SER B 1 92 ? -3.406 -3.797 15.766 1 97.88 92 SER B CA 1
ATOM 1991 C C . SER B 1 92 ? -4.812 -3.809 15.172 1 97.88 92 SER B C 1
ATOM 1993 O O . SER B 1 92 ? -5.414 -4.871 15.016 1 97.88 92 SER B O 1
ATOM 1995 N N . ASN B 1 93 ? -5.359 -2.652 14.93 1 98.19 93 ASN B N 1
ATOM 1996 C CA . ASN B 1 93 ? -6.68 -2.59 14.305 1 98.19 93 ASN B CA 1
ATOM 1997 C C . ASN B 1 93 ? -6.633 -3.041 12.852 1 98.19 93 ASN B C 1
ATOM 1999 O O . ASN B 1 93 ? -5.871 -2.496 12.047 1 98.19 93 ASN B O 1
ATOM 2003 N N . PRO B 1 94 ? -7.496 -3.916 12.43 1 98.12 94 PRO B N 1
ATOM 2004 C CA . PRO B 1 94 ? -7.402 -4.508 11.094 1 98.12 94 PRO B CA 1
ATOM 2005 C C . PRO B 1 94 ? -7.859 -3.553 9.992 1 98.12 94 PRO B C 1
ATOM 2007 O O . PRO B 1 94 ? -7.586 -3.785 8.812 1 98.12 94 PRO B O 1
ATOM 2010 N N . ASN B 1 95 ? -8.555 -2.557 10.367 1 98.75 95 ASN B N 1
ATOM 2011 C CA . ASN B 1 95 ? -9.008 -1.59 9.375 1 98.75 95 ASN B CA 1
ATOM 2012 C C . ASN B 1 95 ? -7.93 -0.548 9.078 1 98.75 95 ASN B C 1
ATOM 2014 O O . ASN B 1 95 ? -8.078 0.261 8.156 1 98.75 95 ASN B O 1
ATOM 2018 N N . VAL B 1 96 ? -6.887 -0.553 9.914 1 98.81 96 VAL B N 1
ATOM 2019 C CA . VAL B 1 96 ? -5.77 0.357 9.703 1 98.81 96 VAL B CA 1
ATOM 2020 C C . VAL B 1 96 ? -4.77 -0.272 8.734 1 98.81 96 VAL B C 1
ATOM 2022 O O . VAL B 1 96 ? -4.293 -1.387 8.961 1 98.81 96 VAL B O 1
ATOM 2025 N N . GLN B 1 97 ? -4.461 0.517 7.699 1 98.56 97 GLN B N 1
ATOM 2026 C CA . GLN B 1 97 ? -3.613 -0.032 6.645 1 98.56 97 GLN B CA 1
ATOM 2027 C C . GLN B 1 97 ? -2.178 0.472 6.777 1 98.56 97 GLN B C 1
ATOM 2029 O O . GLN B 1 97 ? -1.238 -0.196 6.344 1 98.56 97 GLN B O 1
ATOM 2034 N N . ALA B 1 98 ? -2.037 1.626 7.363 1 98.81 98 ALA B N 1
ATOM 2035 C CA . ALA B 1 98 ? -0.702 2.18 7.566 1 98.81 98 ALA B CA 1
ATOM 2036 C C . ALA B 1 98 ? -0.636 2.986 8.859 1 98.81 98 ALA B C 1
ATOM 2038 O O . ALA B 1 98 ? -1.601 3.66 9.2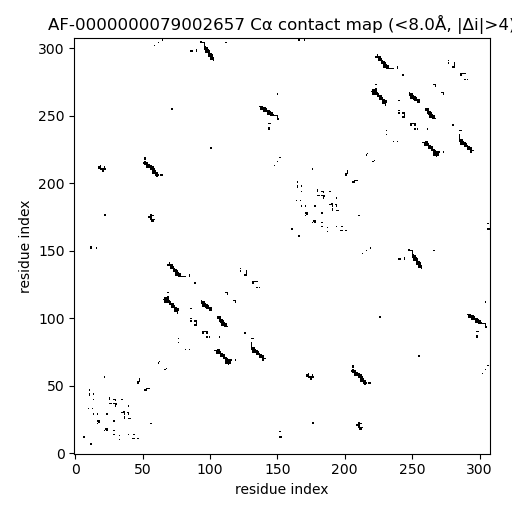27 1 98.81 98 ALA B O 1
ATOM 2039 N N . VAL B 1 99 ? 0.458 2.861 9.539 1 98.88 99 VAL B N 1
ATOM 2040 C CA . VAL B 1 99 ? 0.82 3.67 10.695 1 98.88 99 VAL B CA 1
ATOM 2041 C C . VAL B 1 99 ? 2.264 4.152 10.562 1 98.88 99 VAL B C 1
ATOM 2043 O O . VAL B 1 99 ? 3.191 3.344 10.492 1 98.88 99 VAL B O 1
ATOM 2046 N N . TYR B 1 100 ? 2.404 5.434 10.523 1 98.81 100 TYR B N 1
ATOM 2047 C CA . TYR B 1 100 ? 3.717 6.047 10.367 1 98.81 100 TYR B CA 1
ATOM 2048 C C . TYR B 1 100 ? 4.066 6.902 11.586 1 98.81 100 TYR B C 1
ATOM 2050 O O . TYR B 1 100 ? 3.252 7.711 12.039 1 98.81 100 TYR B O 1
ATOM 2058 N N . ASP B 1 101 ? 5.234 6.699 12.117 1 98.5 101 ASP B N 1
ATOM 2059 C CA . ASP B 1 101 ? 5.871 7.645 13.031 1 98.5 101 ASP B CA 1
ATOM 2060 C C . ASP B 1 101 ? 6.5 8.805 12.266 1 98.5 101 ASP B C 1
ATOM 2062 O O . ASP B 1 101 ? 7.469 8.617 11.531 1 98.5 101 ASP B O 1
ATOM 2066 N N . ILE B 1 102 ? 5.934 10.047 12.531 1 98.5 102 ILE B N 1
ATOM 2067 C CA . ILE B 1 102 ? 6.344 11.086 11.594 1 98.5 102 ILE B CA 1
ATOM 2068 C C . ILE B 1 102 ? 6.871 12.297 12.375 1 98.5 102 ILE B C 1
ATOM 2070 O O . ILE B 1 102 ? 6.602 12.438 13.57 1 98.5 102 ILE B O 1
ATOM 2074 N N . THR B 1 103 ? 7.645 13.117 11.656 1 97.5 103 THR B N 1
ATOM 2075 C CA . THR B 1 103 ? 8.078 14.414 12.164 1 97.5 103 THR B CA 1
ATOM 2076 C C . THR B 1 103 ? 7.07 15.508 11.797 1 97.5 103 THR B C 1
ATOM 2078 O O . THR B 1 103 ? 6.238 15.312 10.906 1 97.5 103 THR B O 1
ATOM 2081 N N . GLY B 1 104 ? 7.199 16.562 12.508 1 95.5 104 GLY B N 1
ATOM 2082 C CA . GLY B 1 104 ? 6.355 17.703 12.164 1 95.5 104 GLY B CA 1
ATOM 2083 C C . GLY B 1 104 ? 5.344 18.031 13.242 1 95.5 104 GLY B C 1
ATOM 2084 O O . GLY B 1 104 ? 5.629 17.891 14.438 1 95.5 104 GLY B O 1
ATOM 2085 N N . GLU B 1 105 ? 4.227 18.5 12.742 1 94.81 105 GLU B N 1
ATOM 2086 C CA . GLU B 1 105 ? 3.189 18.984 13.641 1 94.81 105 GLU B CA 1
ATOM 2087 C C . GLU B 1 105 ? 2.504 17.844 14.375 1 94.81 105 GLU B C 1
ATOM 2089 O O . GLU B 1 105 ? 2.016 18.016 15.492 1 94.81 105 GLU B O 1
ATOM 2094 N N . TYR B 1 106 ? 2.486 16.734 13.75 1 97.56 106 TYR B N 1
ATOM 2095 C CA . TYR B 1 106 ? 1.864 15.547 14.328 1 97.56 106 TYR B CA 1
ATOM 2096 C C . TYR B 1 106 ? 2.898 14.453 14.578 1 97.56 106 TYR B C 1
ATOM 2098 O O . TYR B 1 106 ? 4.016 14.516 14.055 1 97.56 106 TYR B O 1
ATOM 2106 N N . ASP B 1 107 ? 2.463 13.484 15.391 1 98.19 107 ASP B N 1
ATOM 2107 C CA . ASP B 1 107 ? 3.402 12.445 15.789 1 98.19 107 ASP B CA 1
ATOM 2108 C C . ASP B 1 107 ? 3.176 11.164 14.992 1 98.19 107 ASP B C 1
ATOM 2110 O O . ASP B 1 107 ? 4.105 10.383 14.789 1 98.19 107 ASP B O 1
ATOM 2114 N N . ILE B 1 108 ? 1.925 10.938 14.672 1 98.56 108 ILE B N 1
ATOM 2115 C CA . ILE B 1 108 ? 1.531 9.711 13.992 1 98.56 108 ILE B CA 1
ATOM 2116 C C . ILE B 1 108 ? 0.617 10.047 12.812 1 98.56 108 ILE B C 1
ATOM 2118 O O . ILE B 1 108 ? -0.269 10.891 12.93 1 98.56 108 ILE B O 1
ATOM 2122 N N . ALA B 1 109 ? 0.837 9.406 11.695 1 98.81 109 ALA B N 1
ATOM 2123 C CA . ALA B 1 109 ? -0.114 9.398 10.586 1 98.81 109 ALA B CA 1
ATOM 2124 C C . ALA B 1 109 ? -0.615 7.98 10.305 1 98.81 109 ALA B C 1
ATOM 2126 O O . ALA B 1 109 ? 0.165 7.027 10.312 1 98.81 109 ALA B O 1
ATOM 2127 N N . LEU B 1 110 ? -1.867 7.848 10.094 1 98.62 110 LEU B N 1
ATOM 2128 C CA . LEU B 1 110 ? -2.348 6.52 9.727 1 98.62 110 LEU B CA 1
ATOM 2129 C C . LEU B 1 110 ? -3.363 6.605 8.594 1 98.62 110 LEU B C 1
ATOM 2131 O O . LEU B 1 110 ? -4.039 7.621 8.438 1 98.62 110 LEU B O 1
ATOM 2135 N N . ILE B 1 111 ? -3.377 5.652 7.73 1 98.88 111 ILE B N 1
ATOM 2136 C CA . ILE B 1 111 ? -4.375 5.414 6.695 1 98.88 111 ILE B CA 1
ATOM 2137 C C . ILE B 1 111 ? -5.281 4.258 7.109 1 98.88 111 ILE B C 1
ATOM 2139 O O . ILE B 1 111 ? -4.801 3.184 7.477 1 98.88 111 ILE B O 1
ATOM 2143 N N . ALA B 1 112 ? -6.57 4.484 7.102 1 98.88 112 ALA B N 1
ATOM 2144 C CA . ALA B 1 112 ? -7.539 3.463 7.492 1 98.88 112 ALA B CA 1
ATOM 2145 C C . ALA B 1 112 ? -8.734 3.441 6.539 1 98.88 112 ALA B C 1
ATOM 2147 O O . ALA B 1 112 ? -9.07 4.465 5.938 1 98.88 112 ALA B O 1
ATOM 2148 N N . SER B 1 113 ? -9.297 2.312 6.391 1 98.88 113 SER B N 1
ATOM 2149 C CA . SER B 1 113 ? -10.453 2.139 5.516 1 98.88 113 SER B CA 1
ATOM 2150 C C . SER B 1 113 ? -11.586 1.42 6.234 1 98.88 113 SER B C 1
ATOM 2152 O O . SER B 1 113 ? -11.352 0.497 7.02 1 98.88 113 SER B O 1
ATOM 2154 N N . PHE B 1 114 ? -12.742 1.854 5.934 1 98.75 114 PHE B N 1
ATOM 2155 C CA . PHE B 1 114 ? -13.945 1.319 6.555 1 98.75 114 PHE B CA 1
ATOM 2156 C C . PHE B 1 114 ? -15.055 1.145 5.523 1 98.75 114 PHE B C 1
ATOM 2158 O O . PHE B 1 114 ? -14.969 1.669 4.414 1 98.75 114 PHE B O 1
ATOM 2165 N N . LYS B 1 115 ? -16.094 0.392 5.918 1 98.12 115 LYS B N 1
ATOM 2166 C CA . LYS B 1 115 ? -17.234 0.174 5.023 1 98.12 115 LYS B CA 1
ATOM 2167 C C . LYS B 1 115 ? -18.25 1.312 5.133 1 98.12 115 LYS B C 1
ATOM 2169 O O . LYS B 1 115 ? -18.922 1.649 4.152 1 98.12 115 LYS B O 1
ATOM 2174 N N . THR B 1 116 ? -18.312 1.917 6.375 1 98.06 116 THR B N 1
ATOM 2175 C CA . THR B 1 116 ? -19.281 2.994 6.578 1 98.06 116 THR B CA 1
ATOM 2176 C C . THR B 1 116 ? -18.641 4.16 7.328 1 98.06 116 THR B C 1
ATOM 2178 O O . THR B 1 116 ? -17.609 3.988 7.984 1 98.06 116 THR B O 1
ATOM 2181 N N . ILE B 1 117 ? -19.312 5.293 7.227 1 98.19 117 ILE B N 1
ATOM 2182 C CA . ILE B 1 117 ? -18.828 6.477 7.93 1 98.19 117 ILE B CA 1
ATOM 2183 C C . ILE B 1 117 ? -19 6.285 9.438 1 98.19 117 ILE B C 1
ATOM 2185 O O . ILE B 1 117 ? -18.188 6.781 10.227 1 98.19 117 ILE B O 1
ATOM 2189 N N . GLU B 1 118 ? -20.016 5.527 9.766 1 98.5 118 GLU B N 1
ATOM 2190 C CA . GLU B 1 118 ? -20.25 5.242 11.18 1 98.5 118 GLU B CA 1
ATOM 2191 C C . GLU B 1 118 ? -19.094 4.469 11.789 1 98.5 118 GLU B C 1
ATOM 2193 O O . GLU B 1 118 ? -18.703 4.723 12.93 1 98.5 118 GLU B O 1
ATOM 2198 N N . GLU B 1 119 ? -18.562 3.527 11.047 1 98.62 119 GLU B N 1
ATOM 2199 C CA . GLU B 1 119 ? -17.406 2.766 11.523 1 98.62 119 GLU B CA 1
ATOM 2200 C C . GLU B 1 119 ? -16.188 3.666 11.719 1 98.62 119 GLU B C 1
ATOM 2202 O O . GLU B 1 119 ? -15.453 3.518 12.688 1 98.62 119 GLU B O 1
ATOM 2207 N N . LEU B 1 120 ? -15.984 4.598 10.805 1 98.69 120 LEU B N 1
ATOM 2208 C CA . LEU B 1 120 ? -14.898 5.559 10.953 1 98.69 120 LEU B CA 1
ATOM 2209 C C . LEU B 1 120 ? -15.102 6.43 12.188 1 98.69 120 LEU B C 1
ATOM 2211 O O . LEU B 1 120 ? -14.164 6.633 12.969 1 98.69 120 LEU B O 1
ATOM 2215 N N . ASP B 1 121 ? -16.297 6.918 12.312 1 98.25 121 ASP B N 1
ATOM 2216 C CA . ASP B 1 121 ? -16.625 7.746 13.469 1 98.25 121 ASP B CA 1
ATOM 2217 C C . ASP B 1 121 ? -16.312 7.016 14.773 1 98.25 121 ASP B C 1
ATOM 2219 O O . ASP B 1 121 ? -15.672 7.57 15.664 1 98.25 121 ASP B O 1
ATOM 2223 N N . ALA B 1 122 ? -16.719 5.766 14.844 1 98.44 122 ALA B N 1
ATOM 2224 C CA . ALA B 1 122 ? -16.469 4.953 16.031 1 98.44 122 ALA B CA 1
ATOM 2225 C C . ALA B 1 122 ? -14.977 4.773 16.281 1 98.44 122 ALA B C 1
ATOM 2227 O O . ALA B 1 122 ? -14.508 4.84 17.422 1 98.44 122 ALA B O 1
ATOM 2228 N N . PHE B 1 123 ? -14.281 4.578 15.273 1 98.56 123 PHE B N 1
ATOM 2229 C CA . PHE B 1 123 ? -12.844 4.387 15.375 1 98.56 123 PHE B CA 1
ATOM 2230 C C . PHE B 1 123 ? -12.164 5.641 15.914 1 98.56 123 PHE B C 1
ATOM 2232 O O . PHE B 1 123 ? -11.344 5.566 16.828 1 98.56 123 PHE B O 1
ATOM 2239 N N . VAL B 1 124 ? -12.516 6.793 15.367 1 98.12 124 VAL B N 1
ATOM 2240 C CA . VAL B 1 124 ? -11.906 8.062 15.75 1 98.12 124 VAL B CA 1
ATOM 2241 C C . VAL B 1 124 ? -12.227 8.367 17.203 1 98.12 124 VAL B C 1
ATOM 2243 O O . VAL B 1 124 ? -11.359 8.812 17.969 1 98.12 124 VAL B O 1
ATOM 2246 N N . LYS B 1 125 ? -13.438 8.109 17.594 1 97.38 125 LYS B N 1
ATOM 2247 C CA . LYS B 1 125 ? -13.844 8.336 18.969 1 97.38 125 LYS B CA 1
ATOM 2248 C C . LYS B 1 125 ? -13.062 7.43 19.922 1 97.38 125 LYS B C 1
ATOM 2250 O O . LYS B 1 125 ? -12.633 7.867 21 1 97.38 125 LYS B O 1
ATOM 2255 N N . LYS B 1 126 ? -12.891 6.203 19.5 1 96.44 126 LYS B N 1
ATOM 2256 C CA . LYS B 1 126 ? -12.094 5.281 20.297 1 96.44 126 LYS B CA 1
ATOM 2257 C C . LYS B 1 126 ? -10.648 5.754 20.406 1 96.44 126 LYS B C 1
ATOM 2259 O O . LYS B 1 126 ? -10.039 5.672 21.469 1 96.44 126 LYS B O 1
ATOM 2264 N N . LEU B 1 127 ? -10.133 6.223 19.359 1 95.56 127 LEU B N 1
ATOM 2265 C CA . LEU B 1 127 ? -8.773 6.75 19.344 1 95.56 127 LEU B CA 1
ATOM 2266 C C . LEU B 1 127 ? -8.625 7.891 20.359 1 95.56 127 LEU B C 1
ATOM 2268 O O . LEU B 1 127 ? -7.68 7.91 21.141 1 95.56 127 LEU B O 1
ATOM 2272 N N . LEU B 1 128 ? -9.547 8.758 20.328 1 94.38 128 LEU B N 1
ATOM 2273 C CA . LEU B 1 128 ? -9.508 9.953 21.156 1 94.38 128 LEU B CA 1
ATOM 2274 C C . LEU B 1 128 ? -9.656 9.586 22.641 1 94.38 128 LEU B C 1
ATOM 2276 O O . LEU B 1 128 ? -9.188 10.32 23.516 1 94.38 128 LEU B O 1
ATOM 2280 N N . SER B 1 129 ? -10.258 8.477 22.891 1 93.94 129 SER B N 1
ATOM 2281 C CA . SER B 1 129 ? -10.508 8.07 24.266 1 93.94 129 SER B CA 1
ATOM 2282 C C . SER B 1 129 ? -9.289 7.367 24.859 1 93.94 129 SER B C 1
ATOM 2284 O O . SER B 1 129 ? -9.227 7.152 26.078 1 93.94 129 SER B O 1
ATOM 2286 N N . LYS B 1 130 ? -8.359 7.066 24.062 1 92.5 130 LYS B N 1
ATOM 2287 C CA . LYS B 1 130 ? -7.188 6.332 24.531 1 92.5 130 LYS B CA 1
ATOM 2288 C C . LYS B 1 130 ? -6.242 7.25 25.297 1 92.5 130 LYS B C 1
ATOM 2290 O O . LYS B 1 130 ? -5.965 8.367 24.875 1 92.5 130 LYS B O 1
ATOM 2295 N N . PRO B 1 131 ? -5.742 6.695 26.406 1 91.25 131 PRO B N 1
ATOM 2296 C CA . PRO B 1 131 ? -4.734 7.477 27.125 1 91.25 131 PRO B CA 1
ATOM 2297 C C . PRO B 1 131 ? -3.514 7.797 26.266 1 91.25 131 PRO B C 1
ATOM 2299 O O . PRO B 1 131 ? -3.072 6.961 25.469 1 91.25 131 PRO B O 1
ATOM 2302 N N . GLY B 1 132 ? -3.062 9.016 26.328 1 92.62 132 GLY B N 1
ATOM 2303 C CA . GLY B 1 132 ? -1.849 9.398 25.625 1 92.62 132 GLY B CA 1
ATOM 2304 C C . GLY B 1 132 ? -2.119 10.102 24.297 1 92.62 132 GLY B C 1
ATOM 2305 O O . GLY B 1 132 ? -1.22 10.719 23.719 1 92.62 132 GLY B O 1
ATOM 2306 N N . ILE B 1 133 ? -3.357 9.984 23.859 1 95.5 133 ILE B N 1
ATOM 2307 C CA . ILE B 1 133 ? -3.717 10.688 22.625 1 95.5 133 ILE B CA 1
ATOM 2308 C C . ILE B 1 133 ? -4.254 12.078 22.969 1 95.5 133 ILE B C 1
ATOM 2310 O O . ILE B 1 133 ? -5.195 12.211 23.75 1 95.5 133 ILE B O 1
ATOM 2314 N N . LYS B 1 134 ? -3.703 13.016 22.375 1 95.31 134 LYS B N 1
ATOM 2315 C CA . LYS B 1 134 ? -4.051 14.391 22.703 1 95.31 134 LYS B CA 1
ATOM 2316 C C . LYS B 1 134 ? -5.027 14.969 21.688 1 95.31 134 LYS B C 1
ATOM 2318 O O . LYS B 1 134 ? -6 15.633 22.047 1 95.31 134 LYS B O 1
ATOM 2323 N N . HIS B 1 135 ? -4.754 14.773 20.484 1 95.88 135 HIS B N 1
ATOM 2324 C CA . HIS B 1 135 ? -5.508 15.383 19.391 1 95.88 135 HIS B CA 1
ATOM 2325 C C . HIS B 1 135 ? -5.453 14.516 18.141 1 95.88 135 HIS B C 1
ATOM 2327 O O . HIS B 1 135 ? -4.449 13.844 17.875 1 95.88 135 HIS B O 1
ATOM 2333 N N . THR B 1 136 ? -6.559 14.547 17.438 1 97.12 136 THR B N 1
ATOM 2334 C CA . THR B 1 136 ? -6.582 13.898 16.125 1 97.12 136 THR B CA 1
ATOM 2335 C C . THR B 1 136 ? -7.176 14.828 15.07 1 97.12 136 THR B C 1
ATOM 2337 O O . THR B 1 136 ? -8.016 15.672 15.383 1 97.12 136 THR B O 1
ATOM 2340 N N . ARG B 1 137 ? -6.691 14.719 13.914 1 97.69 137 ARG B N 1
ATOM 2341 C CA . ARG B 1 137 ? -7.273 15.352 12.727 1 97.69 137 ARG B CA 1
ATOM 2342 C C . ARG B 1 137 ? -7.574 14.32 11.648 1 97.69 137 ARG B C 1
ATOM 2344 O O . ARG B 1 137 ? -6.664 13.664 11.141 1 97.69 137 ARG B O 1
ATOM 2351 N N . THR B 1 138 ? -8.859 14.258 11.32 1 98.44 138 THR B N 1
ATOM 2352 C CA . THR B 1 138 ? -9.289 13.25 10.367 1 98.44 138 THR B CA 1
ATOM 2353 C C . THR B 1 138 ? -9.633 13.898 9.023 1 98.44 138 THR B C 1
ATOM 2355 O O . THR B 1 138 ? -10.43 14.836 8.969 1 98.44 138 THR B O 1
ATOM 2358 N N . SER B 1 139 ? -9.016 13.445 7.969 1 98.75 139 SER B N 1
ATOM 2359 C CA . SER B 1 139 ? -9.359 13.82 6.602 1 98.75 139 SER B CA 1
ATOM 2360 C C . SER B 1 139 ? -9.922 12.641 5.824 1 98.75 139 SER B C 1
ATOM 2362 O O . SER B 1 139 ? -9.266 11.594 5.715 1 98.75 139 SER B O 1
ATOM 2364 N N . ILE B 1 140 ? -11.062 12.844 5.316 1 98.69 140 ILE B N 1
ATOM 2365 C CA . ILE B 1 140 ? -11.633 11.82 4.453 1 98.69 140 ILE B CA 1
ATOM 2366 C C . ILE B 1 140 ? -10.953 11.852 3.088 1 98.69 140 ILE B C 1
ATOM 2368 O O . ILE B 1 140 ? -10.711 12.93 2.537 1 98.69 140 ILE B O 1
ATOM 2372 N N . VAL B 1 141 ? -10.625 10.688 2.574 1 98.75 141 VAL B N 1
ATOM 2373 C CA . VAL B 1 141 ? -10.109 10.57 1.215 1 98.75 141 VAL B CA 1
ATOM 2374 C C . VAL B 1 141 ? -11.273 10.531 0.224 1 98.75 141 VAL B C 1
ATOM 2376 O O . VAL B 1 141 ? -11.984 9.523 0.133 1 98.75 141 VAL B O 1
ATOM 2379 N N . PHE B 1 142 ? -11.383 11.57 -0.482 1 97.31 142 PHE B N 1
ATOM 2380 C CA . PHE B 1 142 ? -12.453 11.625 -1.467 1 97.31 142 PHE B CA 1
ATOM 2381 C C . PHE B 1 142 ? -12.125 10.758 -2.674 1 97.31 142 PHE B C 1
ATOM 2383 O O . PHE B 1 142 ? -13.008 10.086 -3.219 1 97.31 142 PHE B O 1
ATOM 2390 N N . ARG B 1 143 ? -10.906 10.844 -3.014 1 97 143 ARG B N 1
ATOM 2391 C CA . ARG B 1 143 ? -10.461 10.102 -4.191 1 97 143 ARG B CA 1
ATOM 2392 C C . ARG B 1 143 ? -9.031 9.609 -4.008 1 97 143 ARG B C 1
ATOM 2394 O O . ARG B 1 143 ? -8.164 10.344 -3.523 1 97 143 ARG B O 1
ATOM 2401 N N . THR B 1 144 ? -8.891 8.344 -4.277 1 98.19 144 THR B N 1
ATOM 2402 C CA . THR B 1 144 ? -7.547 7.797 -4.398 1 98.19 144 THR B CA 1
ATOM 2403 C C . THR B 1 144 ? -7.027 7.953 -5.828 1 98.19 144 THR B C 1
ATOM 2405 O O . THR B 1 144 ? -7.449 7.223 -6.727 1 98.19 144 THR B O 1
ATOM 2408 N N . VAL B 1 145 ? -6.117 8.852 -5.996 1 98.31 145 VAL B N 1
ATOM 2409 C CA . VAL B 1 145 ? -5.602 9.148 -7.328 1 98.31 145 VAL B CA 1
ATOM 2410 C C . VAL B 1 145 ? -4.539 8.125 -7.715 1 98.31 145 VAL B C 1
ATOM 2412 O O . VAL B 1 145 ? -4.445 7.73 -8.875 1 98.31 145 VAL B O 1
ATOM 2415 N N . LYS B 1 146 ? -3.773 7.754 -6.785 1 98.25 146 LYS B N 1
ATOM 2416 C CA . LYS B 1 146 ? -2.748 6.727 -6.938 1 98.25 146 LYS B CA 1
ATOM 2417 C C . LYS B 1 146 ? -2.529 5.973 -5.629 1 98.25 146 LYS B C 1
ATOM 2419 O O . LYS B 1 146 ? -2.547 6.57 -4.551 1 98.25 146 LYS B O 1
ATOM 2424 N N . GLU B 1 147 ? -2.361 4.754 -5.742 1 97.62 147 GLU B N 1
ATOM 2425 C CA . GLU B 1 147 ? -1.957 3.922 -4.613 1 97.62 147 GLU B CA 1
ATOM 2426 C C . GLU B 1 147 ? -1.225 2.668 -5.086 1 97.62 147 GLU B C 1
ATOM 2428 O O . GLU B 1 147 ? -1.812 1.815 -5.754 1 97.62 147 GLU B O 1
ATOM 2433 N N . THR B 1 148 ? 0.08 2.602 -4.801 1 96.38 148 THR B N 1
ATOM 2434 C CA . THR B 1 148 ? 0.905 1.477 -5.227 1 96.38 148 THR B CA 1
ATOM 2435 C C . THR B 1 148 ? 2.037 1.23 -4.23 1 96.38 148 THR B C 1
ATOM 2437 O O . THR B 1 148 ? 2.42 2.133 -3.482 1 96.38 148 THR B O 1
ATOM 2440 N N . GLN B 1 149 ? 2.486 0.062 -4.184 1 93.94 149 GLN B N 1
ATOM 2441 C CA . GLN B 1 149 ? 3.66 -0.249 -3.377 1 93.94 149 GLN B CA 1
ATOM 2442 C C . GLN B 1 149 ? 4.93 -0.235 -4.223 1 93.94 149 GLN B C 1
ATOM 2444 O O . GLN B 1 149 ? 6.035 -0.388 -3.699 1 93.94 149 GLN B O 1
ATOM 2449 N N . HIS B 1 150 ? 4.746 -0.053 -5.504 1 95.94 150 HIS B N 1
ATOM 2450 C CA . HIS B 1 150 ? 5.859 -0.233 -6.426 1 95.94 150 HIS B CA 1
ATOM 2451 C C . HIS B 1 150 ? 6.703 1.035 -6.523 1 95.94 150 HIS B C 1
ATOM 2453 O O . HIS B 1 150 ? 6.16 2.135 -6.664 1 95.94 150 HIS B O 1
ATOM 2459 N N . LEU B 1 151 ? 7.926 0.878 -6.422 1 98.19 151 LEU B N 1
ATOM 2460 C CA . LEU B 1 151 ? 8.93 1.913 -6.66 1 98.19 151 LEU B CA 1
ATOM 2461 C C . LEU B 1 151 ? 9.891 1.494 -7.762 1 98.19 151 LEU B C 1
ATOM 2463 O O . LEU B 1 151 ? 9.984 0.311 -8.102 1 98.19 151 LEU B O 1
ATOM 2467 N N . PRO B 1 152 ? 10.57 2.475 -8.305 1 97.38 152 PRO B N 1
ATOM 2468 C CA . PRO B 1 152 ? 11.547 2.096 -9.32 1 97.38 152 PRO B CA 1
ATOM 2469 C C . PRO B 1 152 ? 12.594 1.117 -8.797 1 97.38 152 PRO B C 1
ATOM 2471 O O . PRO B 1 152 ? 13.055 1.247 -7.656 1 97.38 152 PRO B O 1
ATOM 2474 N N . LEU B 1 153 ? 12.984 0.09 -9.555 1 96.31 153 LEU B N 1
ATOM 2475 C CA . LEU B 1 153 ? 13.969 -0.904 -9.156 1 96.31 153 LEU B CA 1
ATOM 2476 C C . LEU B 1 153 ? 15.383 -0.449 -9.523 1 96.31 153 LEU B C 1
ATOM 2478 O O . LEU B 1 153 ? 16.359 -0.972 -9 1 96.31 153 LEU B O 1
ATOM 2482 N N . LYS B 1 154 ? 15.547 0.453 -10.523 1 86.19 154 LYS B N 1
ATOM 2483 C CA . LYS B 1 154 ? 16.812 1.05 -10.93 1 86.19 154 LYS B CA 1
ATOM 2484 C C . LYS B 1 154 ? 16.688 2.561 -11.094 1 86.19 154 LYS B C 1
ATOM 2486 O O . LYS B 1 154 ? 15.602 3.064 -11.422 1 86.19 154 LYS B O 1
#

Foldseek 3Di:
DPPPPVPDDPLLLQLVVVCVVPVPDQLVNSCVVVVHDSVVSVVSVVVCCVVCVDVDDDDDDDCVVVQFPWKKKKFWAFAPVCLVVLQVVVVPDPQWDDWDQDDDPGGIITMGIDNDVVVVVVVVVVSCPDHGTDDMDMDIDPDDPDDDPDDDSD/DPPPPVPDDPLLLQLVVVCVVPVPDDLVNSCVVVVHDSVVSVVSVVVCCVVCVDVDDDDDDDCVVVQFPWKKKKFWAFAPVCLVVLQVVVVPDPQWDDWDQDDDPGGIITMGIDNDVVVVVVVVVVSCPDHGTDDMDMDIDPDDPDDDPDDDSD

Nearest PDB structures (foldseek):
  7fby-assembly1_A  TM=9.289E-01  e=4.774E-16  Pyrococcus horikoshii OT3
  2zny-assembly2_C  TM=9.695E-01  e=3.162E-14  Pyrococcus horikoshii
  8q90-assembly1_B  TM=9.500E-01  e=2.655E-13  Haloferax mediterranei
  2dbb-assembly1_B  TM=8.537E-01  e=5.286E-13  Pyrococcus horikoshii OT3
  2cfx-assembly1_C  TM=8.998E-01  e=1.631E-12  Bacillus subtilis

Organism: Staphylothermus marinus (strain ATCC 43588 / DSM 3639 / JCM 9404 / F1) (NCBI:txid399550)

Secondary structure (DSSP, 8-state):
---------HHHHHHHHHHHH-TT--HHHHHHHHT--HHHHHHHHHHHHHTTSEEEEEEEE-GGGGT--EEEEEEEEE-GGGHHHHHHHHHTSTTEEEEEEE-SS-SEEEEEEESSHHHHHHHHHHHHHSTTEEEEEEEEEEEEEEE-------/---------HHHHHHHHHHHH-TT--HHHHHHHHT--HHHHHHHHHHHHHTTSEEEEEEEE-GGGGT--EEEEEEEEE-GGGHHHHHHHHHTSTTEEEEEEE-SS-SEEEEEEESSHHHHHHHHHHHHHSTTEEEEEEEEEEEEEEE-------

InterPro domains:
  IPR000485 AsnC-type HTH domain [PR00033] (8-24)
  IPR000485 AsnC-type HTH domain [PR00033] (24-35)
  IPR000485 AsnC-type HTH domain [PR00033] (35-54)
  IPR000485 AsnC-type HTH domain [PS50956] (8-69)
  IPR011008 Dimeric alpha-beta barrel [SSF54909] (68-153)
  IPR011991 ArsR-like helix-turn-helix domain [cd00090] (5-55)
  IPR019887 Transcription regulator AsnC/Lrp, ligand binding domain [PF01037] (72-149)
  IPR019888 Transcription regulator AsnC-like [SM00344] (8-114)
  IPR036388 Winged helix-like DNA-binding domain superfamily [G3DSA:1.10.10.10] (1-59)
  IPR036390 Winged helix DNA-binding domain superfamily [SSF46785] (7-68)

Radius of gyration: 20.95 Å; Cα contacts (8 Å, |Δi|>4): 543; chains: 2; bounding box: 58×56×48 Å

Solvent-accessible surface area (backbone atoms only — not comparable to full-atom values): 16599 Å² total; per-residue (Å²): 131,78,79,72,74,76,73,78,49,73,66,55,51,51,51,49,53,50,28,47,71,33,41,69,62,49,55,60,57,53,10,61,77,68,71,47,57,44,67,56,45,48,51,48,51,51,48,35,38,76,71,45,36,41,68,42,39,21,51,42,68,41,50,56,82,74,44,38,70,34,37,31,45,36,37,28,34,53,36,77,94,37,38,69,60,49,51,52,57,54,52,67,38,58,45,41,27,29,30,30,38,34,46,73,96,36,42,32,41,32,36,35,49,26,62,39,70,65,56,47,51,51,50,52,52,52,52,60,68,35,87,46,43,74,46,74,47,77,20,48,41,77,38,79,77,34,77,51,90,65,58,73,91,122,131,78,79,71,73,77,74,77,50,69,67,56,50,51,50,51,52,50,28,48,72,34,42,69,62,48,54,60,57,53,10,61,76,68,72,45,57,46,67,56,46,50,52,49,52,50,48,35,40,74,71,46,37,39,69,43,39,22,50,42,68,40,50,55,82,72,44,38,71,32,39,31,44,36,36,28,32,54,37,77,94,36,39,68,60,50,54,52,57,53,53,66,38,58,46,39,26,30,30,30,37,32,46,73,94,36,41,34,39,31,37,36,49,26,63,39,69,65,56,46,51,52,49,53,52,52,51,60,68,36,87,46,40,74,47,75,47,77,20,48,42,78,39,79,77,35,77,52,89,66,58,75,89,121

pLDDT: mean 94.81, std 11.19, range [29.92, 98.94]